Protein AF-A0AAE0AEJ1-F1 (afdb_monomer)

Structure (mmCIF, N/CA/C/O backbone):
data_AF-A0AAE0AEJ1-F1
#
_entry.id   AF-A0AAE0AEJ1-F1
#
loop_
_atom_site.group_PDB
_atom_site.id
_atom_site.type_symbol
_atom_site.label_atom_id
_atom_site.label_alt_id
_atom_site.label_comp_id
_atom_site.label_asym_id
_atom_site.label_entity_id
_atom_site.label_seq_id
_atom_site.pdbx_PDB_ins_code
_atom_site.Cartn_x
_atom_site.Cartn_y
_atom_site.Cartn_z
_atom_site.occupancy
_atom_site.B_iso_or_equiv
_atom_site.auth_seq_id
_atom_site.auth_comp_id
_atom_site.auth_asym_id
_atom_site.auth_atom_id
_atom_site.pdbx_PDB_model_num
ATOM 1 N N . MET A 1 1 ? -12.781 -4.292 13.601 1.00 80.50 1 MET A N 1
ATOM 2 C CA . MET A 1 1 ? -11.912 -5.212 12.835 1.00 80.50 1 MET A CA 1
ATOM 3 C C . MET A 1 1 ? -12.605 -6.554 12.745 1.00 80.50 1 MET A C 1
ATOM 5 O O . MET A 1 1 ? -13.344 -6.842 13.682 1.00 80.50 1 MET A O 1
ATOM 9 N N . PRO A 1 2 ? -12.428 -7.324 11.658 1.00 85.38 2 PRO A N 1
ATOM 10 C CA . PRO A 1 2 ? -12.997 -8.662 11.575 1.00 85.38 2 PRO A CA 1
ATOM 11 C C . PRO A 1 2 ? -12.378 -9.566 12.646 1.00 85.38 2 PRO A C 1
ATOM 13 O O . PRO A 1 2 ? -11.209 -9.423 13.010 1.00 85.38 2 PRO A O 1
ATOM 16 N N . THR A 1 3 ? -13.170 -10.500 13.149 1.00 90.12 3 THR A N 1
ATOM 17 C CA . THR A 1 3 ? -12.678 -11.686 13.845 1.00 90.12 3 THR A CA 1
ATOM 18 C C . THR A 1 3 ? -11.845 -12.537 12.887 1.00 90.12 3 THR A C 1
ATOM 20 O O . THR A 1 3 ? -11.952 -12.414 11.666 1.00 90.12 3 THR A O 1
ATOM 23 N N . ARG A 1 4 ? -11.032 -13.449 13.429 1.00 87.44 4 ARG A N 1
ATOM 24 C CA . ARG A 1 4 ? -10.249 -14.382 12.608 1.00 87.44 4 ARG A CA 1
ATOM 25 C C . ARG A 1 4 ? -11.128 -15.145 11.613 1.00 87.44 4 ARG A C 1
ATOM 27 O O . ARG A 1 4 ? -10.805 -15.185 10.439 1.00 87.44 4 ARG A O 1
ATOM 34 N N . THR A 1 5 ? -12.261 -15.679 12.067 1.00 91.19 5 THR A N 1
ATOM 35 C CA . THR A 1 5 ? -13.184 -16.435 11.210 1.00 91.19 5 THR A CA 1
ATOM 36 C C . THR A 1 5 ? -13.774 -15.577 10.092 1.00 91.19 5 THR A C 1
ATOM 38 O O . THR A 1 5 ? -13.883 -16.037 8.958 1.00 91.19 5 THR A O 1
ATOM 41 N N . GLU A 1 6 ? -14.140 -14.325 10.384 1.00 91.94 6 GLU A N 1
ATOM 42 C CA . GLU A 1 6 ? -14.613 -13.389 9.356 1.00 91.94 6 GLU A CA 1
ATOM 43 C C . GLU A 1 6 ? -13.506 -13.079 8.343 1.00 91.94 6 GLU A C 1
ATOM 45 O O . GLU A 1 6 ? -13.774 -13.036 7.147 1.00 91.94 6 GLU A O 1
ATOM 50 N N . TYR A 1 7 ? -12.260 -12.915 8.796 1.00 88.56 7 TYR A N 1
ATOM 51 C CA . TYR A 1 7 ? -11.130 -12.663 7.905 1.00 88.56 7 TYR A CA 1
ATOM 52 C C . TYR A 1 7 ? -10.793 -13.875 7.027 1.00 88.56 7 TYR A C 1
ATOM 54 O O . TYR A 1 7 ? -10.665 -13.729 5.814 1.00 88.56 7 TYR A O 1
ATOM 62 N N . ASP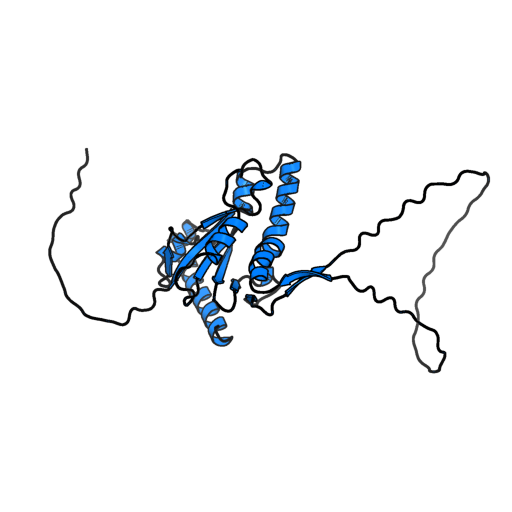 A 1 8 ? -10.762 -15.077 7.604 1.00 88.94 8 ASP A N 1
ATOM 63 C CA . ASP A 1 8 ? -10.568 -16.332 6.868 1.00 88.94 8 ASP A CA 1
ATOM 64 C C . ASP A 1 8 ? -11.671 -16.525 5.808 1.00 88.94 8 ASP A C 1
ATOM 66 O O . ASP A 1 8 ? -11.403 -16.954 4.682 1.00 88.94 8 ASP A O 1
ATOM 70 N N . THR A 1 9 ? -12.911 -16.149 6.139 1.00 91.94 9 THR A N 1
ATOM 71 C CA . THR A 1 9 ? -14.041 -16.170 5.197 1.00 91.94 9 THR A CA 1
ATOM 72 C C . THR A 1 9 ? -13.826 -15.175 4.058 1.00 91.94 9 THR A C 1
ATOM 74 O O . THR A 1 9 ? -13.948 -15.557 2.897 1.00 91.94 9 THR A O 1
ATOM 77 N N . LEU A 1 10 ? -13.437 -13.930 4.362 1.00 90.06 10 LEU A N 1
ATOM 78 C CA . LEU A 1 10 ? -13.154 -12.904 3.350 1.00 90.06 10 LEU A CA 1
ATOM 79 C C . LEU A 1 10 ? -12.041 -13.331 2.385 1.00 90.06 10 LEU A C 1
ATOM 81 O O . LEU A 1 10 ? -12.183 -13.141 1.178 1.00 90.06 10 LEU A O 1
ATOM 85 N N . ILE A 1 11 ? -10.964 -13.934 2.897 1.00 88.31 11 ILE A N 1
ATOM 86 C CA . ILE A 1 11 ? -9.870 -14.460 2.070 1.00 88.31 11 ILE A CA 1
ATOM 87 C C . ILE A 1 11 ? -10.382 -15.592 1.181 1.00 88.31 11 ILE A C 1
ATOM 89 O O . ILE A 1 11 ? -10.145 -15.583 -0.024 1.00 88.31 11 ILE A O 1
ATOM 93 N N . THR A 1 12 ? -11.124 -16.543 1.754 1.00 90.50 12 THR A N 1
ATOM 94 C CA . THR A 1 12 ? -11.652 -17.698 1.015 1.00 90.50 12 THR A CA 1
ATOM 95 C C . THR A 1 12 ? -12.602 -17.267 -0.105 1.00 90.50 12 THR A C 1
ATOM 97 O O . THR A 1 12 ? -12.488 -17.753 -1.233 1.00 90.50 12 THR A O 1
ATOM 100 N N . GLU A 1 13 ? -13.515 -16.334 0.180 1.00 92.50 13 GLU A N 1
ATOM 101 C CA . GLU A 1 13 ? -14.412 -15.738 -0.814 1.00 92.50 13 GLU A CA 1
ATOM 102 C C . GLU A 1 13 ? -13.620 -14.996 -1.895 1.00 92.50 13 GLU A C 1
ATOM 104 O O . GLU A 1 13 ? -13.804 -15.271 -3.079 1.00 92.50 13 GLU A O 1
ATOM 109 N N . GLY A 1 14 ? -12.694 -14.115 -1.503 1.00 90.38 14 GLY A N 1
ATOM 110 C CA . GLY A 1 14 ? -11.863 -13.351 -2.435 1.00 90.38 14 GLY A CA 1
ATOM 111 C C . GLY A 1 14 ? -11.048 -14.249 -3.368 1.00 90.38 14 GLY A C 1
ATOM 112 O O . GLY A 1 14 ? -11.081 -14.072 -4.583 1.00 90.38 14 GLY A O 1
ATOM 113 N N . SER A 1 15 ? -10.397 -15.285 -2.831 1.00 90.00 15 SER A N 1
ATOM 114 C CA . SER A 1 15 ? -9.675 -16.287 -3.628 1.00 90.00 15 SER A CA 1
ATOM 115 C C . SER A 1 15 ? -10.596 -17.105 -4.538 1.00 90.00 15 SER A C 1
ATOM 117 O O . SER A 1 15 ? -10.160 -17.612 -5.572 1.00 90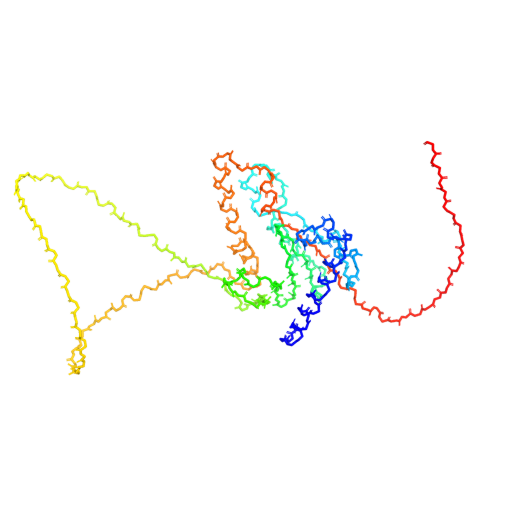.00 15 SER A O 1
ATOM 119 N N . SER A 1 16 ? -11.862 -17.295 -4.160 1.00 93.19 16 SER A N 1
ATOM 120 C CA . SER A 1 16 ? -12.849 -17.952 -5.016 1.00 93.19 16 SER A CA 1
ATOM 121 C C . SER A 1 16 ? -13.249 -17.068 -6.193 1.00 93.19 16 SER A C 1
ATOM 123 O O . SER A 1 16 ? -13.282 -17.557 -7.319 1.00 93.19 16 SER A O 1
ATOM 125 N N . GLU A 1 17 ? -13.521 -15.785 -5.960 1.00 93.12 17 GLU A N 1
ATOM 126 C CA . GLU A 1 17 ? -13.842 -14.848 -7.040 1.00 93.12 17 GLU A CA 1
ATOM 127 C C . GLU A 1 17 ? -12.649 -14.632 -7.980 1.00 93.12 17 GLU A C 1
ATOM 129 O O . GLU A 1 17 ? -12.816 -14.673 -9.196 1.00 93.12 17 GLU A O 1
ATOM 134 N N . TRP A 1 18 ? -11.428 -14.535 -7.443 1.00 91.44 18 TRP A N 1
ATOM 135 C CA . TRP A 1 18 ? -10.207 -14.443 -8.249 1.00 91.44 18 TRP A CA 1
ATOM 136 C C . TRP A 1 18 ? -10.040 -15.624 -9.211 1.00 91.44 18 TRP A C 1
ATOM 138 O O . TRP A 1 18 ? -9.733 -15.441 -10.388 1.00 91.44 18 TRP A O 1
ATOM 148 N N . ARG A 1 19 ? -10.296 -16.853 -8.739 1.00 93.88 19 ARG A N 1
ATOM 149 C CA . ARG A 1 19 ? -10.255 -18.047 -9.597 1.00 93.88 19 ARG A CA 1
ATOM 150 C C . ARG A 1 19 ? -11.284 -17.981 -10.721 1.00 93.88 19 ARG A C 1
ATOM 152 O O . ARG A 1 19 ? -10.939 -18.305 -11.846 1.00 93.88 19 ARG A O 1
ATOM 159 N N . LYS A 1 20 ? -12.499 -17.489 -10.456 1.00 93.62 20 LYS A N 1
ATOM 160 C CA . LYS A 1 20 ? -13.507 -17.304 -11.514 1.00 93.62 20 LYS A CA 1
ATOM 161 C C . LYS A 1 20 ? -13.046 -16.309 -12.580 1.00 93.62 20 LYS A C 1
ATOM 163 O O . LYS A 1 20 ? -13.297 -16.544 -13.757 1.00 93.62 20 LYS A O 1
ATOM 168 N N . LEU A 1 21 ? -12.366 -15.227 -12.188 1.00 92.31 21 LEU A N 1
ATOM 169 C CA . LEU A 1 21 ? -11.763 -14.289 -13.144 1.00 92.31 21 LEU A CA 1
ATOM 170 C C . LEU A 1 21 ? -10.669 -14.971 -13.974 1.00 92.31 21 LEU A C 1
ATOM 172 O O . LEU A 1 21 ? -10.626 -14.799 -15.188 1.00 92.31 21 LEU A O 1
ATOM 176 N N . CYS A 1 22 ? -9.843 -15.805 -13.340 1.00 93.06 22 CYS A N 1
ATOM 177 C CA . CYS A 1 22 ? -8.807 -16.593 -14.012 1.00 93.06 22 CYS A CA 1
ATOM 178 C C . CYS A 1 22 ? -9.351 -17.682 -14.947 1.00 93.06 22 CYS A C 1
ATOM 180 O O . CYS A 1 22 ? -8.614 -18.132 -15.818 1.00 93.06 22 CYS A O 1
ATOM 182 N N . ASP A 1 23 ? -10.586 -18.141 -14.752 1.00 93.25 23 ASP A N 1
ATOM 183 C CA . ASP A 1 23 ? -11.232 -19.144 -15.607 1.00 93.25 23 ASP A CA 1
ATOM 184 C C . ASP A 1 23 ? -11.942 -18.500 -16.817 1.00 93.25 23 ASP A C 1
ATOM 186 O O . ASP A 1 23 ? -12.424 -19.199 -17.709 1.00 93.25 23 ASP A O 1
ATOM 190 N N . ASN A 1 24 ? -12.016 -17.166 -16.869 1.00 92.75 24 ASN A N 1
ATOM 191 C CA . ASN A 1 24 ? -12.584 -16.436 -17.994 1.00 92.75 24 ASN A CA 1
ATOM 192 C C . ASN A 1 24 ? -11.542 -16.278 -19.112 1.00 92.75 24 ASN A C 1
ATOM 194 O O . ASN A 1 24 ? -10.585 -15.514 -18.978 1.00 92.75 24 ASN A O 1
ATOM 198 N N . GLU A 1 25 ? -11.781 -16.944 -20.246 1.00 92.69 25 GLU A N 1
ATOM 199 C CA . GLU A 1 25 ? -10.878 -16.926 -21.403 1.00 92.69 25 GLU A CA 1
ATOM 200 C C . GLU A 1 25 ? -10.556 -15.511 -21.901 1.00 92.69 25 GLU A C 1
ATOM 202 O O . GLU A 1 25 ? -9.416 -15.239 -22.280 1.00 92.69 25 GLU A O 1
ATOM 207 N N . ALA A 1 26 ? -11.533 -14.594 -21.874 1.00 91.00 26 ALA A N 1
ATOM 208 C CA . ALA A 1 26 ? -11.312 -13.217 -22.299 1.00 91.00 26 ALA A CA 1
ATOM 209 C C . ALA A 1 26 ? -10.255 -12.548 -21.415 1.00 91.00 26 ALA A C 1
ATOM 211 O O . ALA A 1 26 ? -9.286 -12.009 -21.942 1.00 91.00 26 ALA A O 1
ATOM 212 N N . TYR A 1 27 ? -10.381 -12.661 -20.089 1.00 91.06 27 TYR A N 1
ATOM 213 C CA . TYR A 1 27 ? -9.407 -12.086 -19.163 1.00 91.06 27 TYR A CA 1
ATOM 214 C C . TYR A 1 27 ? -8.047 -12.769 -19.257 1.00 91.06 27 TYR A C 1
ATOM 216 O O . TYR A 1 27 ? -7.042 -12.073 -19.289 1.00 91.06 27 TYR A O 1
ATOM 224 N N . THR A 1 28 ? -7.977 -14.094 -19.394 1.00 88.44 28 THR A N 1
ATOM 225 C CA . THR A 1 28 ? -6.680 -14.782 -19.537 1.00 88.44 28 THR A CA 1
ATOM 226 C C . THR A 1 28 ? -5.956 -14.478 -20.846 1.00 88.44 28 THR A C 1
ATOM 228 O O . THR A 1 28 ? -4.736 -14.594 -20.903 1.00 88.44 28 THR A O 1
ATOM 231 N N . ASN A 1 29 ? -6.678 -14.077 -21.897 1.00 91.75 29 ASN A N 1
ATOM 232 C CA . ASN A 1 29 ? -6.051 -13.615 -23.136 1.00 91.75 29 ASN A CA 1
ATOM 233 C C . ASN A 1 29 ? -5.382 -12.243 -22.956 1.00 91.75 29 ASN A C 1
ATOM 235 O O . ASN A 1 29 ? -4.353 -11.992 -23.580 1.00 91.75 29 ASN A O 1
ATOM 239 N N . PHE A 1 30 ? -5.948 -11.374 -22.111 1.00 91.25 30 PHE A N 1
ATOM 240 C CA . PHE A 1 30 ? -5.365 -10.069 -21.776 1.00 91.25 30 PHE A CA 1
ATOM 241 C C . PHE A 1 30 ? -4.314 -10.153 -20.658 1.00 91.25 30 PHE A C 1
ATOM 243 O O . PHE A 1 30 ? -3.312 -9.448 -20.725 1.00 91.25 30 PHE A O 1
ATOM 250 N N . PHE A 1 31 ? -4.493 -11.063 -19.695 1.00 91.25 31 PHE A N 1
ATOM 251 C CA . PHE A 1 31 ? -3.621 -11.283 -18.537 1.00 91.25 31 PHE A CA 1
ATOM 252 C C . PHE A 1 31 ? -3.189 -12.760 -18.444 1.00 91.25 31 PHE A C 1
ATOM 254 O O . PHE A 1 31 ? -3.727 -13.520 -17.630 1.00 91.25 31 PHE A O 1
ATOM 261 N N . PRO A 1 32 ? -2.233 -13.215 -19.279 1.00 90.25 32 PRO A N 1
ATOM 262 C CA . PRO A 1 32 ? -1.810 -14.619 -19.309 1.00 90.25 32 PRO A CA 1
ATOM 263 C C . PRO A 1 32 ? -1.157 -15.105 -18.008 1.00 90.25 32 PRO A C 1
ATOM 265 O O . PRO A 1 32 ? -1.237 -16.288 -17.674 1.00 90.25 32 PRO A O 1
ATOM 268 N N . ASP A 1 33 ? -0.516 -14.197 -17.272 1.00 90.69 33 ASP A N 1
ATOM 269 C CA . ASP A 1 33 ? 0.066 -14.431 -15.945 1.00 90.69 33 ASP A CA 1
ATOM 270 C C . ASP A 1 33 ? -0.971 -14.370 -14.812 1.00 90.69 33 ASP A C 1
ATOM 272 O O . ASP A 1 33 ? -0.663 -14.731 -13.677 1.00 90.69 33 ASP A O 1
ATOM 276 N N . LYS A 1 34 ? -2.214 -13.989 -15.139 1.00 90.19 34 LYS A N 1
ATOM 277 C CA . LYS A 1 34 ? -3.342 -13.815 -14.221 1.00 90.19 34 LYS A CA 1
ATOM 278 C C . LYS A 1 34 ? -3.144 -12.679 -13.219 1.00 90.19 34 LYS A C 1
ATOM 280 O O . LYS A 1 34 ? -3.786 -12.698 -12.176 1.00 90.19 34 LYS A O 1
ATOM 285 N N . HIS A 1 35 ? -2.287 -11.702 -13.510 1.00 89.00 35 HIS A N 1
ATOM 286 C CA . HIS A 1 35 ? -2.143 -10.492 -12.702 1.00 89.00 35 HIS A CA 1
ATOM 287 C C . HIS A 1 35 ? -3.086 -9.407 -13.235 1.00 89.00 35 HIS A C 1
ATOM 289 O O . HIS A 1 35 ? -2.725 -8.648 -14.126 1.00 89.00 35 HIS A O 1
ATOM 295 N N . PHE A 1 36 ? -4.317 -9.356 -12.719 1.00 89.75 36 PHE A N 1
ATOM 296 C CA . PHE A 1 36 ? -5.310 -8.364 -13.147 1.00 89.75 36 PHE A CA 1
ATOM 297 C C . PHE A 1 36 ? -5.001 -6.968 -12.594 1.00 89.75 36 PHE A C 1
ATOM 299 O O . PHE A 1 36 ? -4.670 -6.829 -11.414 1.00 89.75 36 PHE A O 1
ATOM 306 N N . ASP A 1 37 ? -5.166 -5.942 -13.430 1.00 89.56 37 ASP A N 1
ATOM 307 C CA . ASP A 1 37 ? -5.172 -4.550 -12.980 1.00 89.56 37 ASP A CA 1
ATOM 308 C C . ASP A 1 37 ? -6.460 -4.203 -12.207 1.00 89.56 37 ASP A C 1
ATOM 310 O O . ASP A 1 37 ? -7.442 -4.959 -12.182 1.00 89.56 37 ASP A O 1
ATOM 314 N N . LEU A 1 38 ? -6.441 -3.061 -11.515 1.00 89.38 38 LEU A N 1
ATOM 315 C CA . LEU A 1 38 ? -7.555 -2.641 -10.671 1.00 89.38 38 LEU A CA 1
ATOM 316 C C . LEU A 1 38 ? -8.807 -2.354 -11.508 1.00 89.38 38 LEU A C 1
ATOM 318 O O . LEU A 1 38 ? -9.909 -2.731 -11.107 1.00 89.38 38 LEU A O 1
ATOM 322 N N . GLU A 1 39 ? -8.647 -1.727 -12.671 1.00 89.94 39 GLU A N 1
ATOM 323 C CA . GLU A 1 39 ? -9.725 -1.402 -13.603 1.00 89.94 39 GLU A CA 1
ATOM 324 C C . GLU A 1 39 ? -10.491 -2.658 -14.030 1.00 89.94 39 GLU A C 1
ATOM 326 O O . GLU A 1 39 ? -11.716 -2.698 -13.902 1.00 89.94 39 GLU A O 1
ATOM 331 N N . THR A 1 40 ? -9.789 -3.722 -14.425 1.00 90.19 40 THR A N 1
ATOM 332 C CA . THR A 1 40 ? -10.394 -5.006 -14.804 1.00 90.19 40 THR A CA 1
ATOM 333 C C . THR A 1 40 ? -11.205 -5.598 -13.654 1.00 90.19 40 THR A C 1
ATOM 335 O O . THR A 1 40 ? -12.317 -6.096 -13.858 1.00 90.19 40 THR A O 1
ATOM 338 N N . VAL A 1 41 ? -10.685 -5.533 -12.422 1.00 89.06 41 VAL A N 1
ATOM 339 C CA . VAL A 1 41 ? -11.386 -6.047 -11.233 1.00 89.06 41 VAL A CA 1
ATOM 340 C C . VAL A 1 41 ? -12.644 -5.227 -10.924 1.00 89.06 41 VAL A C 1
ATOM 342 O O . VAL A 1 41 ? -13.673 -5.802 -10.554 1.00 89.06 41 VAL A O 1
ATOM 345 N N . LEU A 1 42 ? -12.591 -3.902 -11.089 1.00 89.94 42 LEU A N 1
ATOM 346 C CA . LEU A 1 42 ? -13.744 -3.015 -10.904 1.00 89.94 42 LEU A CA 1
ATOM 347 C C . LEU A 1 42 ? -14.817 -3.258 -11.976 1.00 89.94 42 LEU A C 1
ATOM 349 O O . LEU A 1 42 ? -15.996 -3.387 -11.642 1.00 89.94 42 LEU A O 1
ATOM 353 N N . GLU A 1 43 ? -14.419 -3.379 -13.244 1.00 90.25 43 GLU A N 1
ATOM 354 C CA . GLU A 1 43 ? -15.316 -3.649 -14.374 1.00 90.25 43 GLU A CA 1
ATOM 355 C C . GLU A 1 43 ? -15.994 -5.017 -14.278 1.00 90.25 43 GLU A C 1
ATOM 357 O O . GLU A 1 43 ? -17.166 -5.157 -14.635 1.00 90.25 43 GLU A O 1
ATOM 362 N N . ALA A 1 44 ? -15.295 -6.021 -13.740 1.00 90.12 44 ALA A N 1
ATOM 363 C CA . ALA A 1 44 ? -15.864 -7.344 -13.505 1.00 90.12 44 ALA A CA 1
ATOM 364 C C . ALA A 1 44 ? -17.031 -7.331 -12.498 1.00 90.12 44 ALA A C 1
ATOM 366 O O . ALA A 1 44 ? -17.796 -8.295 -12.431 1.00 90.12 44 ALA A O 1
ATOM 367 N N . GLY A 1 45 ? -17.184 -6.261 -11.706 1.00 86.25 45 GLY A N 1
ATOM 368 C CA . GLY A 1 45 ? -18.343 -6.062 -10.836 1.00 86.25 45 GLY A CA 1
ATOM 369 C C . GLY A 1 45 ? -18.485 -7.112 -9.731 1.00 86.25 45 GLY A C 1
ATOM 370 O O . GLY A 1 45 ? -19.595 -7.358 -9.259 1.00 86.25 45 GLY A O 1
ATOM 371 N N . VAL A 1 46 ? -17.376 -7.740 -9.316 1.00 86.19 46 VAL A N 1
ATOM 372 C CA . VAL A 1 46 ? -17.356 -8.837 -8.329 1.00 86.19 46 VAL A CA 1
ATOM 373 C C . VAL A 1 46 ? -17.965 -8.407 -6.989 1.00 86.19 46 VAL A C 1
ATOM 375 O O . VAL A 1 46 ? -18.746 -9.142 -6.382 1.00 86.19 46 VAL A O 1
ATOM 378 N N . LYS A 1 47 ? -17.623 -7.201 -6.520 1.00 82.44 47 LYS A N 1
ATOM 379 C CA . LYS A 1 47 ? -18.252 -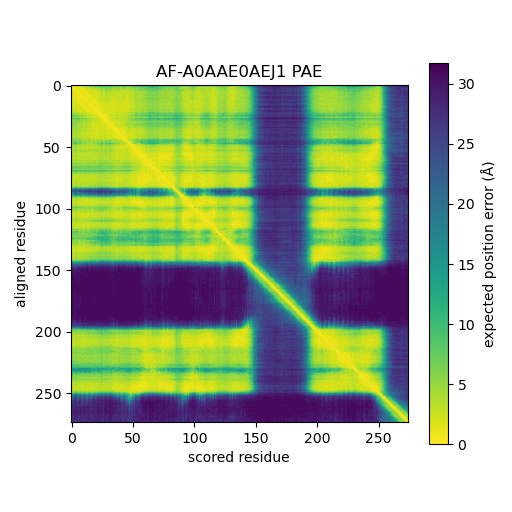6.529 -5.375 1.00 82.44 47 LYS A CA 1
ATOM 380 C C . LYS A 1 47 ? -18.375 -5.030 -5.661 1.00 82.44 47 LYS A C 1
ATOM 382 O O . LYS A 1 47 ? -17.542 -4.485 -6.382 1.00 82.44 47 LYS A O 1
ATOM 387 N N . PRO A 1 48 ? -19.387 -4.348 -5.095 1.00 83.81 48 PRO A N 1
ATOM 388 C CA . PRO A 1 48 ? -19.620 -2.940 -5.376 1.00 83.81 48 PRO A CA 1
ATOM 389 C C . PRO A 1 48 ? -18.601 -2.065 -4.630 1.00 83.81 48 PRO A C 1
ATOM 391 O O . PRO A 1 48 ? -18.780 -1.715 -3.461 1.00 83.81 48 PRO A O 1
ATOM 394 N N . ILE A 1 49 ? -17.519 -1.733 -5.328 1.00 89.69 49 ILE A N 1
ATOM 395 C CA . ILE A 1 49 ? -16.474 -0.804 -4.900 1.00 89.69 49 ILE A CA 1
ATOM 396 C C . ILE A 1 49 ? -16.431 0.332 -5.919 1.00 89.69 49 ILE A C 1
ATOM 398 O O . ILE A 1 49 ? -16.546 0.103 -7.121 1.00 89.69 49 ILE A O 1
ATOM 402 N N . THR A 1 50 ? -16.289 1.566 -5.446 1.00 91.62 50 THR A N 1
ATOM 403 C CA . THR A 1 50 ? -16.147 2.742 -6.310 1.00 91.62 50 THR A CA 1
ATOM 404 C C . THR A 1 50 ? -14.865 3.472 -5.962 1.00 91.62 50 THR A C 1
ATOM 406 O O . THR A 1 50 ? -14.676 3.850 -4.808 1.00 91.62 50 THR A O 1
ATOM 409 N N . VAL A 1 51 ? -14.003 3.688 -6.955 1.00 93.94 51 VAL A N 1
ATOM 410 C CA . VAL A 1 51 ? -12.809 4.528 -6.816 1.00 93.94 51 VAL A CA 1
ATOM 411 C C . VAL A 1 51 ? -13.168 5.966 -7.185 1.00 93.94 51 VAL A C 1
ATOM 413 O O . VAL A 1 51 ? -13.810 6.187 -8.210 1.00 93.94 51 VAL A O 1
ATOM 416 N N . LEU A 1 52 ? -12.782 6.936 -6.350 1.00 94.00 52 LEU A N 1
ATOM 417 C CA . LEU A 1 52 ? -12.948 8.366 -6.639 1.00 94.00 52 LEU A CA 1
ATOM 418 C C . LEU A 1 52 ? -11.619 8.972 -7.107 1.00 94.00 52 LEU A C 1
ATOM 420 O O . LEU A 1 52 ? -10.712 9.135 -6.280 1.00 94.00 52 LEU A O 1
ATOM 424 N N . PRO A 1 53 ? -11.486 9.339 -8.394 1.00 94.06 53 PRO A N 1
ATOM 425 C CA . PRO A 1 53 ? -10.254 9.913 -8.924 1.00 94.06 53 PRO A CA 1
ATOM 426 C C . PRO A 1 53 ? -9.829 11.203 -8.215 1.00 94.06 53 PRO A C 1
ATOM 428 O O . PRO A 1 53 ? -8.645 11.411 -7.992 1.00 94.06 53 PRO A O 1
ATOM 431 N N . GLU A 1 54 ? -10.775 12.040 -7.780 1.00 93.25 54 GLU A N 1
ATOM 432 C CA . GLU A 1 54 ? -10.495 13.352 -7.171 1.00 93.25 54 GLU A CA 1
ATOM 433 C C . GLU A 1 54 ? -9.854 13.258 -5.781 1.00 93.25 54 GLU A C 1
ATOM 435 O O . GLU A 1 54 ? -9.333 14.244 -5.264 1.00 93.25 54 GLU A O 1
ATOM 440 N N . LYS A 1 55 ? -9.932 12.079 -5.157 1.00 93.44 55 LYS A N 1
ATOM 441 C CA . LYS A 1 55 ? -9.321 11.771 -3.858 1.00 93.44 55 LYS A CA 1
ATOM 442 C C . LYS A 1 55 ? -8.228 10.711 -3.978 1.00 93.44 55 LYS A C 1
ATOM 444 O O . LYS A 1 55 ? -7.751 10.224 -2.957 1.00 93.44 55 LYS A O 1
ATOM 449 N N . SER A 1 56 ? -7.880 10.326 -5.203 1.00 96.56 56 SER A N 1
ATOM 450 C CA . SER A 1 56 ? -6.830 9.358 -5.492 1.00 96.56 56 SER A CA 1
ATOM 451 C C . SER A 1 56 ? -5.547 10.079 -5.888 1.00 96.56 56 SER A C 1
ATOM 453 O O . SER A 1 56 ? -5.589 11.194 -6.406 1.00 96.56 56 SER A O 1
ATOM 455 N N . PHE A 1 57 ? -4.405 9.450 -5.630 1.00 97.62 57 PHE A N 1
ATOM 456 C CA . PHE A 1 57 ? -3.098 10.073 -5.820 1.00 97.62 57 PHE A CA 1
ATOM 457 C C . PHE A 1 57 ? -2.126 9.113 -6.493 1.00 97.62 57 PHE A C 1
ATOM 459 O O . PHE A 1 57 ? -2.124 7.927 -6.182 1.00 97.62 57 PHE A O 1
ATOM 466 N N . THR A 1 58 ? -1.265 9.655 -7.346 1.00 97.50 58 THR A N 1
ATOM 467 C CA . THR A 1 58 ? -0.111 8.962 -7.925 1.00 97.50 58 THR A CA 1
ATOM 468 C C . THR A 1 58 ? 1.133 9.728 -7.523 1.00 97.50 58 THR A C 1
ATOM 470 O O . THR A 1 58 ? 1.195 10.947 -7.688 1.00 97.50 58 THR A O 1
ATOM 473 N N . GLY A 1 59 ? 2.129 9.023 -7.006 1.00 97.12 59 GLY A N 1
ATOM 474 C CA . GLY A 1 59 ? 3.385 9.634 -6.599 1.00 97.12 59 GLY A CA 1
ATOM 475 C C . GLY A 1 59 ? 4.513 8.627 -6.557 1.00 97.12 59 GLY A C 1
ATOM 476 O O . GLY A 1 5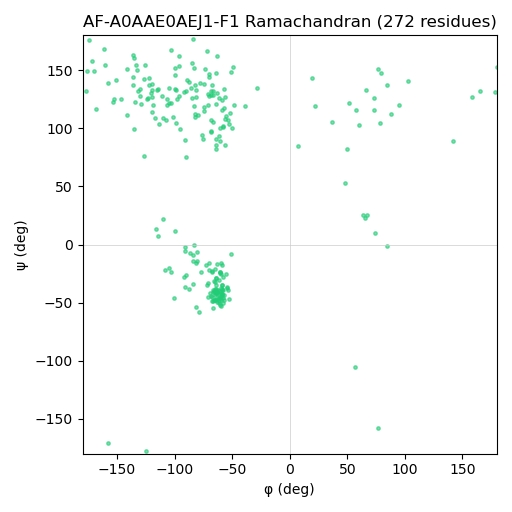9 ? 4.372 7.503 -7.025 1.00 97.12 59 GLY A O 1
ATOM 477 N N . PHE A 1 60 ? 5.651 9.043 -6.017 1.00 97.25 60 PHE A N 1
ATOM 478 C CA . PHE A 1 60 ? 6.884 8.267 -6.055 1.00 97.25 60 PHE A CA 1
ATOM 479 C C . PHE A 1 60 ? 7.553 8.215 -4.686 1.00 97.25 60 PHE A C 1
ATOM 481 O O . PHE A 1 60 ? 7.478 9.155 -3.892 1.00 97.25 60 PHE A O 1
ATOM 488 N N . PHE A 1 61 ? 8.275 7.134 -4.410 1.00 96.75 61 PHE A N 1
ATOM 489 C CA . PHE A 1 61 ? 9.187 7.091 -3.272 1.00 96.75 61 PHE A CA 1
ATOM 490 C C . PHE A 1 61 ? 10.454 7.901 -3.557 1.00 96.75 61 PHE A C 1
ATOM 492 O O . PHE A 1 61 ? 11.223 7.560 -4.451 1.00 96.75 61 PHE A O 1
ATOM 499 N N . SER A 1 62 ? 10.689 8.944 -2.757 1.00 94.69 62 SER A N 1
ATOM 500 C CA . SER A 1 62 ? 11.873 9.812 -2.835 1.00 94.69 62 SER A CA 1
ATOM 501 C C . SER A 1 62 ? 12.226 10.319 -4.253 1.00 94.69 62 SER A C 1
ATOM 503 O O . SER A 1 62 ? 13.371 10.153 -4.693 1.00 94.69 62 SER A O 1
ATOM 505 N N . PRO A 1 63 ? 11.277 10.933 -4.995 1.00 95.31 63 PRO A N 1
ATOM 506 C CA . PRO A 1 63 ? 11.530 11.437 -6.348 1.00 95.31 63 PRO A CA 1
ATOM 507 C C . PRO A 1 63 ? 12.665 12.467 -6.398 1.00 95.31 63 PRO A C 1
ATOM 509 O O . PRO A 1 63 ? 13.378 12.548 -7.390 1.00 95.31 63 PRO A O 1
ATOM 512 N N . GLU A 1 64 ? 12.899 13.207 -5.312 1.00 93.81 64 GLU A N 1
ATOM 513 C CA . GLU A 1 64 ? 13.961 14.207 -5.182 1.00 93.81 64 GLU A CA 1
ATOM 514 C C . GLU A 1 64 ? 15.380 13.654 -5.378 1.00 93.81 64 GLU A C 1
ATOM 516 O O . GLU A 1 64 ? 16.316 14.421 -5.603 1.00 93.81 64 GLU A O 1
ATOM 521 N N . LYS A 1 65 ? 15.554 12.331 -5.286 1.00 92.12 65 LYS A N 1
A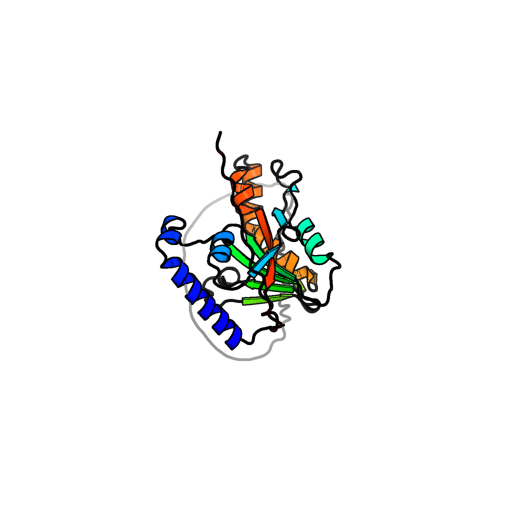TOM 522 C CA . LYS A 1 65 ? 16.842 11.658 -5.491 1.00 92.12 65 LYS A CA 1
ATOM 523 C C . LYS A 1 65 ? 17.155 11.375 -6.960 1.00 92.12 65 LYS A C 1
ATOM 525 O O . LYS A 1 65 ? 18.276 10.964 -7.253 1.00 92.12 65 LYS A O 1
ATOM 530 N N . PHE A 1 66 ? 16.196 11.587 -7.861 1.00 93.12 66 PHE A N 1
ATOM 531 C CA . PHE A 1 66 ? 16.300 11.233 -9.273 1.00 93.12 66 PHE A CA 1
ATOM 532 C C . PHE A 1 66 ? 15.937 12.436 -10.145 1.00 93.12 66 PHE A C 1
ATOM 534 O O . PHE A 1 66 ? 14.818 12.942 -10.087 1.00 93.12 66 PHE A O 1
ATOM 541 N N . GLU A 1 67 ? 16.860 12.882 -11.003 1.00 91.00 67 GLU A N 1
ATOM 542 C CA . GLU A 1 67 ? 16.651 14.080 -11.836 1.00 91.00 67 GLU A CA 1
ATOM 543 C C . GLU A 1 67 ? 15.415 13.957 -12.743 1.00 91.00 67 GLU A C 1
ATOM 545 O O . GLU A 1 67 ? 14.690 14.926 -12.954 1.00 91.00 67 GLU A O 1
ATOM 550 N N . THR A 1 68 ? 15.130 12.750 -13.242 1.00 92.19 68 THR A N 1
ATOM 551 C CA . THR A 1 68 ? 13.989 12.499 -14.141 1.00 92.19 68 THR A CA 1
ATOM 552 C C . THR A 1 68 ? 12.626 12.538 -13.449 1.00 92.19 68 THR A C 1
ATOM 554 O O . THR A 1 68 ? 11.617 12.696 -14.132 1.00 92.19 68 THR A O 1
ATOM 557 N N . LEU A 1 69 ? 12.587 12.434 -12.117 1.00 93.81 69 LEU A N 1
ATOM 558 C CA . LEU A 1 69 ? 11.365 12.525 -11.313 1.00 93.81 69 LEU A CA 1
ATOM 559 C C . LEU A 1 69 ? 11.185 13.914 -10.683 1.00 93.81 69 LEU A C 1
ATOM 561 O O . LEU A 1 69 ? 10.330 14.105 -9.818 1.00 93.81 69 LEU A O 1
ATOM 565 N N . GLN A 1 70 ? 11.976 14.907 -11.099 1.00 90.44 70 GLN A N 1
ATOM 566 C CA . GLN A 1 70 ? 11.885 16.250 -10.545 1.00 90.44 70 GLN A CA 1
ATOM 567 C C . GLN A 1 70 ? 10.481 16.846 -10.746 1.00 90.44 70 GLN A C 1
ATOM 569 O O . GLN A 1 70 ? 9.980 16.955 -11.863 1.00 90.44 70 GLN A O 1
ATOM 574 N N . GLY A 1 71 ? 9.860 17.270 -9.642 1.00 93.25 71 GLY A N 1
ATOM 575 C CA . GLY A 1 71 ? 8.508 17.835 -9.631 1.00 93.25 71 GLY A CA 1
ATOM 576 C C . GLY A 1 71 ? 7.384 16.797 -9.571 1.00 93.25 71 GLY A C 1
ATOM 577 O O . GLY A 1 71 ? 6.220 17.190 -9.518 1.00 93.25 71 GLY A O 1
ATOM 578 N N . ALA A 1 72 ? 7.705 15.500 -9.558 1.00 96.31 72 ALA A N 1
ATOM 579 C CA . ALA A 1 72 ? 6.725 14.464 -9.270 1.00 96.31 72 ALA A CA 1
ATOM 580 C C . ALA A 1 72 ? 6.309 14.509 -7.792 1.00 96.31 72 ALA A C 1
ATOM 582 O O . ALA A 1 72 ? 7.135 14.769 -6.917 1.00 96.31 72 ALA A O 1
ATOM 583 N N . MET A 1 73 ? 5.034 14.218 -7.526 1.00 97.75 73 MET A N 1
ATOM 584 C CA . MET A 1 73 ? 4.511 14.121 -6.165 1.00 97.75 73 MET A CA 1
ATOM 585 C C . MET A 1 73 ? 5.211 12.980 -5.422 1.00 97.75 73 MET A C 1
ATOM 587 O O . MET A 1 73 ? 5.320 11.860 -5.923 1.00 97.75 73 MET A O 1
ATOM 591 N N . SER A 1 74 ? 5.695 13.258 -4.223 1.00 97.94 74 SER A N 1
ATOM 592 C CA . SER A 1 74 ? 6.332 12.284 -3.349 1.00 97.94 74 SER A CA 1
ATOM 593 C C . SER A 1 74 ? 5.304 11.510 -2.525 1.00 97.94 74 SER A C 1
ATOM 595 O O . SER A 1 74 ? 4.207 11.984 -2.229 1.00 97.94 74 SER A O 1
ATOM 597 N N . PHE A 1 75 ? 5.688 10.316 -2.080 1.00 97.75 75 PHE A N 1
ATOM 598 C CA . PHE A 1 75 ? 4.926 9.548 -1.098 1.00 97.75 75 PHE A CA 1
ATOM 599 C C . PHE A 1 75 ? 4.643 10.359 0.178 1.00 97.75 75 PHE A C 1
ATOM 601 O O . PHE A 1 75 ? 3.576 10.220 0.768 1.00 97.75 75 PHE A O 1
ATOM 608 N N . ASP A 1 76 ? 5.587 11.202 0.608 1.00 97.19 76 ASP A N 1
ATOM 609 C CA . ASP A 1 76 ? 5.404 12.053 1.783 1.00 97.19 76 ASP A CA 1
ATOM 610 C C . ASP A 1 76 ? 4.297 13.089 1.563 1.00 97.19 76 ASP A C 1
ATOM 612 O O . ASP A 1 76 ? 3.441 13.237 2.431 1.00 97.19 76 ASP A O 1
ATOM 616 N N . GLU A 1 77 ? 4.254 13.726 0.391 1.00 97.56 77 GLU A N 1
ATOM 617 C CA . GLU A 1 77 ? 3.173 14.650 0.022 1.00 97.56 77 GLU A CA 1
ATOM 618 C C . GLU A 1 77 ? 1.820 13.932 -0.059 1.00 97.56 77 GLU A C 1
ATOM 620 O O . GLU A 1 77 ? 0.827 14.449 0.448 1.00 97.56 77 GLU A O 1
ATOM 625 N N . ILE A 1 78 ? 1.764 12.715 -0.619 1.00 97.56 78 ILE A N 1
ATOM 626 C CA . ILE A 1 78 ? 0.529 11.907 -0.611 1.00 97.56 78 ILE A CA 1
ATOM 627 C C . ILE A 1 78 ? 0.089 11.632 0.823 1.00 97.56 78 ILE A C 1
ATOM 629 O O . ILE A 1 78 ? -1.089 11.770 1.154 1.00 97.56 78 ILE A O 1
ATOM 633 N N . TRP A 1 79 ? 1.028 11.236 1.683 1.00 97.00 79 TRP A N 1
ATOM 634 C CA . TRP A 1 79 ? 0.733 10.940 3.077 1.00 97.00 79 TRP A CA 1
ATOM 635 C C . TRP A 1 79 ? 0.144 12.152 3.802 1.00 97.00 79 TRP A C 1
ATOM 637 O O . TRP A 1 79 ? -0.845 12.026 4.533 1.00 97.00 79 TRP A O 1
ATOM 647 N N . ASP A 1 80 ? 0.719 13.329 3.573 1.00 95.62 80 ASP A N 1
ATOM 648 C CA . ASP A 1 80 ? 0.238 14.579 4.146 1.00 95.62 80 ASP A CA 1
ATOM 649 C C . ASP A 1 80 ? -1.179 14.898 3.641 1.00 95.62 80 ASP A C 1
ATOM 651 O O . ASP A 1 80 ? -2.048 15.227 4.448 1.00 95.62 80 ASP A O 1
ATOM 655 N N . GLU A 1 81 ? -1.474 14.707 2.352 1.00 94.88 81 GLU A N 1
ATOM 656 C CA . GLU A 1 81 ? -2.826 14.882 1.802 1.00 94.88 81 GLU A CA 1
ATOM 657 C C . GLU A 1 81 ? -3.851 13.944 2.465 1.00 94.88 81 GLU A C 1
ATOM 659 O O . GLU A 1 81 ? -4.871 14.387 3.003 1.00 94.88 81 GLU A O 1
ATOM 664 N N . ILE A 1 82 ? -3.586 12.635 2.511 1.00 93.38 82 ILE A N 1
ATOM 665 C CA . ILE A 1 82 ? -4.565 11.655 3.020 1.00 93.38 82 ILE A CA 1
ATOM 666 C C . ILE A 1 82 ? -4.782 11.744 4.541 1.00 93.38 82 ILE A C 1
ATOM 668 O O . ILE A 1 82 ? -5.814 11.287 5.061 1.00 93.38 82 ILE A O 1
ATOM 672 N N . THR A 1 83 ? -3.821 12.308 5.278 1.00 90.94 83 THR A N 1
ATOM 673 C CA . THR A 1 83 ? -3.909 12.495 6.733 1.00 90.94 83 THR A CA 1
ATOM 674 C C . THR A 1 83 ? -4.508 13.847 7.113 1.00 90.94 83 THR A C 1
ATOM 676 O O . THR A 1 83 ? -5.319 13.884 8.045 1.00 90.94 83 THR A O 1
ATOM 679 N N . ASN A 1 84 ? -4.208 14.916 6.367 1.00 85.31 84 ASN A N 1
ATOM 680 C CA . ASN A 1 84 ? -4.704 16.270 6.632 1.00 85.31 84 ASN A CA 1
ATOM 681 C C . ASN A 1 84 ? -6.130 16.525 6.133 1.00 85.31 84 ASN A C 1
ATOM 683 O O . ASN A 1 84 ? -6.748 17.500 6.562 1.00 85.31 84 ASN A O 1
ATOM 687 N N . GLN A 1 85 ? -6.684 15.661 5.276 1.00 70.12 85 GLN A N 1
ATOM 688 C CA . GLN A 1 85 ? -8.081 15.755 4.844 1.00 70.12 85 GLN A CA 1
ATOM 689 C C . GLN A 1 85 ? -9.042 15.860 6.044 1.00 70.12 85 GLN A C 1
ATOM 691 O O . GLN A 1 85 ? -9.212 14.923 6.833 1.00 70.12 85 GLN A O 1
ATOM 696 N N . THR A 1 86 ? -9.674 17.033 6.156 1.00 59.56 86 THR A N 1
ATOM 697 C CA . THR A 1 86 ? -10.557 17.462 7.254 1.00 59.56 86 THR A CA 1
ATOM 698 C C . THR A 1 86 ? -11.999 16.974 7.109 1.00 59.56 86 THR A C 1
ATOM 700 O O . THR A 1 86 ? -12.835 17.264 7.969 1.00 59.56 86 THR A O 1
ATOM 703 N N . GLU A 1 87 ? -12.317 16.236 6.040 1.00 60.31 87 GLU A N 1
ATOM 704 C CA . GLU A 1 87 ? -13.654 15.678 5.862 1.00 60.31 87 GLU A CA 1
ATOM 705 C C . GLU A 1 87 ? -13.938 14.585 6.895 1.00 60.31 87 GLU A C 1
ATOM 707 O O . GLU A 1 87 ? -13.112 13.706 7.141 1.00 60.31 87 GLU A O 1
ATOM 712 N N . ASP A 1 88 ? -15.121 14.716 7.505 1.00 60.69 88 ASP A N 1
ATOM 713 C CA . ASP A 1 88 ? -15.731 13.897 8.553 1.00 60.69 88 ASP A CA 1
ATOM 714 C C . ASP A 1 88 ? -14.813 12.814 9.148 1.00 60.69 88 ASP A C 1
ATOM 716 O O . ASP A 1 88 ? -14.873 11.642 8.771 1.00 60.69 88 ASP A O 1
ATOM 720 N N . TYR A 1 89 ? -14.001 13.200 10.145 1.00 60.41 89 TYR A N 1
ATOM 721 C CA . TYR A 1 89 ? -13.133 12.309 10.938 1.00 60.41 89 TYR A CA 1
ATOM 722 C C . TYR A 1 89 ? -13.852 11.078 11.526 1.00 60.41 89 TYR A C 1
ATOM 724 O O . TYR A 1 89 ? -13.213 10.205 12.116 1.00 60.41 89 TYR A O 1
ATOM 732 N N . ARG A 1 90 ? -15.185 11.009 11.422 1.00 66.94 90 ARG A N 1
ATOM 733 C CA . ARG A 1 90 ? -15.998 9.884 11.874 1.00 66.94 90 ARG A CA 1
ATOM 734 C C . ARG A 1 90 ? -15.952 8.683 10.938 1.00 66.94 90 ARG A C 1
ATOM 736 O O . ARG A 1 90 ? -16.209 7.579 11.417 1.00 66.94 90 ARG A O 1
ATOM 743 N N . GLN A 1 91 ? -15.645 8.856 9.650 1.00 83.38 91 GLN A N 1
ATOM 744 C CA . GLN A 1 91 ? -15.578 7.734 8.711 1.00 83.38 91 GLN A CA 1
ATOM 745 C C . GLN A 1 91 ? -14.133 7.357 8.377 1.00 83.38 91 GLN A C 1
ATOM 747 O O . GLN A 1 91 ? -13.307 8.232 8.114 1.00 83.38 91 GLN A O 1
ATOM 752 N N . PRO A 1 92 ? -13.802 6.053 8.380 1.00 90.44 92 PRO A N 1
ATOM 753 C CA . PRO A 1 92 ? -12.482 5.618 7.968 1.00 90.44 92 PRO A CA 1
ATOM 754 C C . PRO A 1 92 ? -12.289 5.871 6.472 1.00 90.44 92 PRO A C 1
ATOM 756 O O . PRO A 1 92 ? -13.163 5.558 5.664 1.00 90.44 92 PRO A O 1
ATOM 759 N N . ARG A 1 93 ? -11.117 6.379 6.099 1.00 92.50 93 ARG A N 1
ATOM 760 C CA . ARG A 1 93 ? -10.701 6.485 4.698 1.00 92.50 93 ARG A CA 1
ATOM 761 C C . ARG A 1 93 ? -10.066 5.169 4.274 1.00 92.50 93 ARG A C 1
ATOM 763 O O . ARG A 1 93 ? -9.280 4.604 5.033 1.00 92.50 93 ARG A O 1
ATOM 770 N N . ILE A 1 94 ? -10.427 4.669 3.099 1.00 94.75 94 ILE A N 1
ATOM 771 C CA . ILE A 1 94 ? -9.942 3.390 2.575 1.00 94.75 94 ILE A CA 1
ATOM 772 C C . ILE A 1 94 ? -9.291 3.664 1.228 1.00 94.75 94 ILE A C 1
ATOM 774 O O . ILE A 1 94 ? -9.916 4.251 0.350 1.00 94.75 94 ILE A O 1
ATOM 778 N N . TYR A 1 95 ? -8.049 3.228 1.082 1.00 96.81 95 TYR A N 1
ATOM 779 C CA . TYR A 1 95 ? -7.296 3.279 -0.159 1.00 96.81 95 TYR A CA 1
ATOM 780 C C . TYR A 1 95 ? -6.918 1.855 -0.554 1.00 96.81 95 TYR A C 1
ATOM 782 O O . TYR A 1 95 ? -6.430 1.089 0.280 1.00 96.81 95 TYR A O 1
ATOM 790 N N . ILE A 1 96 ? -7.138 1.504 -1.816 1.00 96.12 96 ILE A N 1
ATOM 791 C CA . ILE A 1 96 ? -6.424 0.392 -2.441 1.00 96.12 96 ILE A CA 1
ATOM 792 C C . ILE A 1 96 ? -5.099 0.990 -2.900 1.00 96.12 96 ILE A C 1
ATOM 794 O O . ILE A 1 96 ? -5.100 1.968 -3.641 1.00 96.12 96 ILE A O 1
ATOM 798 N N . VAL A 1 97 ? -3.989 0.479 -2.382 1.00 96.69 97 VAL A N 1
ATOM 799 C CA . VAL A 1 97 ? -2.654 0.990 -2.679 1.00 96.69 97 VAL A CA 1
ATOM 800 C C . VAL A 1 97 ? -1.972 0.031 -3.632 1.00 96.69 97 VAL A C 1
ATOM 802 O O . VAL A 1 97 ? -1.817 -1.144 -3.302 1.00 96.69 97 VAL A O 1
ATOM 805 N N . SER A 1 98 ? -1.571 0.548 -4.784 1.00 94.00 98 SER A N 1
ATOM 806 C CA . SER A 1 98 ? -0.905 -0.188 -5.854 1.00 94.00 98 SER A CA 1
ATOM 807 C C . SER A 1 98 ? 0.559 0.208 -5.860 1.00 94.00 98 SER A C 1
ATOM 809 O O . SER A 1 98 ? 0.888 1.392 -5.921 1.00 94.00 98 SER A O 1
ATOM 811 N N . TRP A 1 99 ? 1.452 -0.768 -5.764 1.00 92.06 99 TRP A N 1
ATOM 812 C CA . TRP A 1 99 ? 2.885 -0.516 -5.814 1.00 92.06 99 TRP A CA 1
ATOM 813 C C . TRP A 1 99 ? 3.600 -1.678 -6.493 1.00 92.06 99 TRP A C 1
ATOM 815 O O . TRP A 1 99 ? 3.466 -2.829 -6.066 1.00 92.06 99 TRP A O 1
ATOM 825 N N . ASN A 1 100 ? 4.378 -1.357 -7.531 1.00 85.56 100 ASN A N 1
ATOM 826 C CA . ASN A 1 100 ? 4.992 -2.323 -8.438 1.00 85.56 100 ASN A CA 1
ATOM 827 C C . ASN A 1 100 ? 3.935 -3.234 -9.094 1.00 85.56 100 ASN A C 1
ATOM 829 O O . ASN A 1 100 ? 3.198 -2.793 -9.969 1.00 85.56 100 ASN A O 1
ATOM 833 N N . ASP A 1 101 ? 3.845 -4.488 -8.660 1.00 81.69 101 ASP A N 1
ATOM 834 C CA . ASP A 1 101 ? 2.959 -5.533 -9.178 1.00 81.69 101 ASP A CA 1
ATOM 835 C C . ASP A 1 101 ? 1.935 -6.012 -8.138 1.00 81.69 101 ASP A C 1
ATOM 837 O O . ASP A 1 101 ? 1.305 -7.054 -8.313 1.00 81.69 101 ASP A O 1
ATOM 841 N N . HIS A 1 102 ? 1.778 -5.277 -7.031 1.00 86.94 102 HIS A N 1
ATOM 842 C CA . HIS A 1 102 ? 0.969 -5.714 -5.898 1.00 86.94 102 HIS A CA 1
ATOM 843 C C . HIS A 1 102 ? 0.032 -4.645 -5.369 1.00 86.94 102 HIS A C 1
ATOM 845 O O . HIS A 1 102 ? 0.319 -3.449 -5.420 1.00 86.94 102 HIS A O 1
ATOM 851 N N . PHE A 1 103 ? -1.047 -5.119 -4.752 1.00 90.62 103 PHE A N 1
ATOM 852 C CA . PHE A 1 103 ? -2.048 -4.291 -4.106 1.00 90.62 103 PHE A CA 1
ATOM 853 C C . PHE A 1 103 ? -2.204 -4.666 -2.634 1.00 90.62 103 PHE A C 1
ATOM 855 O O . PHE A 1 103 ? -2.309 -5.840 -2.281 1.00 90.62 103 PHE A O 1
ATOM 862 N N . PHE A 1 104 ? -2.311 -3.662 -1.773 1.00 93.25 104 PHE A N 1
ATOM 863 C CA . PHE A 1 104 ? -2.740 -3.836 -0.386 1.00 93.25 104 PHE A CA 1
ATOM 864 C C . PHE A 1 104 ? -3.761 -2.765 -0.014 1.00 93.25 104 PHE A C 1
ATOM 866 O O . PHE A 1 104 ? -3.864 -1.725 -0.661 1.00 93.25 104 PHE A O 1
ATOM 873 N N . VAL A 1 105 ? -4.544 -2.999 1.038 1.00 94.81 105 VAL A N 1
ATOM 874 C CA . VAL A 1 105 ? -5.530 -2.015 1.496 1.00 94.81 105 VAL A CA 1
ATOM 875 C C . VAL A 1 105 ? -4.956 -1.216 2.655 1.00 94.81 105 VAL A C 1
ATOM 877 O O . VAL A 1 105 ? -4.579 -1.777 3.685 1.00 94.81 105 VAL A O 1
ATOM 880 N N . LEU A 1 106 ? -4.955 0.105 2.510 1.00 97.00 106 LEU A N 1
ATOM 881 C CA . LEU A 1 106 ? -4.634 1.052 3.566 1.00 97.00 106 LEU A CA 1
ATOM 882 C C . LEU A 1 106 ? -5.927 1.673 4.102 1.00 97.00 106 LEU A C 1
ATOM 884 O O . LEU A 1 106 ? -6.690 2.303 3.372 1.00 97.00 106 LEU A O 1
ATOM 888 N N . LYS A 1 107 ? -6.173 1.527 5.403 1.00 95.75 107 LYS A N 1
ATOM 889 C CA . LYS A 1 107 ? -7.336 2.109 6.079 1.00 95.75 107 LYS A CA 1
ATOM 890 C C . LYS A 1 107 ? -6.896 3.089 7.157 1.00 95.75 107 LYS A C 1
ATOM 892 O O . LYS A 1 107 ? -6.273 2.687 8.137 1.00 95.75 107 LYS A O 1
ATOM 897 N N . LEU A 1 108 ? -7.309 4.346 7.033 1.00 94.69 108 LEU A N 1
ATOM 898 C CA . LEU A 1 108 ? -7.081 5.394 8.026 1.00 94.69 108 LEU A CA 1
ATOM 899 C C . LEU A 1 108 ? -8.346 5.555 8.871 1.00 94.69 108 LEU A C 1
ATOM 901 O O . LEU A 1 108 ? -9.337 6.114 8.403 1.00 94.69 108 LEU A O 1
ATOM 905 N N . ALA A 1 109 ? -8.329 5.057 10.107 1.00 92.50 109 ALA A N 1
ATOM 906 C CA . ALA A 1 109 ? -9.374 5.314 11.094 1.00 92.50 109 ALA A CA 1
ATOM 907 C C . ALA A 1 109 ? -8.907 6.347 12.134 1.00 92.50 109 ALA A C 1
ATOM 909 O O . ALA A 1 109 ? -7.723 6.681 12.231 1.00 92.50 109 ALA A O 1
ATOM 910 N N . ALA A 1 110 ? -9.852 6.859 12.925 1.00 90.44 110 ALA A N 1
ATOM 911 C CA . ALA A 1 110 ? -9.563 7.855 13.953 1.00 90.44 110 ALA A CA 1
ATOM 912 C C . ALA A 1 110 ? -8.560 7.337 15.002 1.00 90.44 110 ALA A C 1
ATOM 914 O O . ALA A 1 110 ? -7.635 8.057 15.378 1.00 90.44 110 ALA A O 1
ATOM 915 N N . ASP A 1 111 ? -8.716 6.083 15.428 1.00 91.94 111 ASP A N 1
ATOM 916 C CA . ASP A 1 111 ? -7.945 5.436 16.493 1.00 91.94 111 ASP A CA 1
ATOM 917 C C . ASP A 1 111 ? -6.682 4.720 15.999 1.00 91.94 111 ASP A C 1
ATOM 919 O O . ASP A 1 111 ? -5.731 4.558 16.759 1.00 91.94 111 ASP A O 1
ATOM 923 N N . ALA A 1 112 ? -6.660 4.281 14.739 1.00 95.50 112 ALA A N 1
ATOM 924 C CA . ALA A 1 112 ? -5.550 3.513 14.191 1.00 95.50 112 ALA A CA 1
ATOM 925 C C . ALA A 1 112 ? -5.514 3.532 12.660 1.00 95.50 112 ALA A C 1
ATOM 927 O O . ALA A 1 112 ? -6.545 3.660 11.994 1.00 95.50 112 ALA A O 1
ATOM 928 N N . PHE A 1 113 ? -4.324 3.330 12.104 1.00 96.94 113 PHE A N 1
ATOM 929 C CA . PHE A 1 113 ? -4.123 3.022 10.692 1.00 96.94 113 PHE A CA 1
ATOM 930 C C . PHE A 1 113 ? -3.909 1.523 10.514 1.00 96.94 113 PHE A C 1
ATOM 932 O O . PHE A 1 113 ? -3.345 0.861 11.386 1.00 96.94 113 PHE A O 1
ATOM 939 N N . TYR A 1 114 ? -4.392 0.981 9.401 1.00 96.44 114 TYR A N 1
ATOM 940 C CA . TYR A 1 114 ? -4.322 -0.444 9.118 1.00 96.44 114 TYR A CA 1
ATOM 941 C C . TYR A 1 114 ? -3.769 -0.695 7.723 1.00 96.44 114 TYR A C 1
ATOM 943 O O . TYR A 1 114 ? -4.255 -0.095 6.766 1.00 96.44 114 TYR A O 1
ATOM 951 N N . ILE A 1 115 ? -2.825 -1.627 7.618 1.00 95.56 115 ILE A N 1
ATOM 952 C CA . ILE A 1 115 ? -2.416 -2.236 6.350 1.00 95.56 115 ILE A CA 1
ATOM 953 C C . ILE A 1 115 ? -2.974 -3.652 6.340 1.00 95.56 115 ILE A C 1
ATOM 955 O O . ILE A 1 115 ? -2.674 -4.446 7.232 1.00 95.56 115 ILE A O 1
ATOM 959 N N . ILE A 1 116 ? -3.815 -3.948 5.358 1.00 92.56 116 ILE A N 1
ATOM 960 C CA . ILE A 1 116 ? -4.396 -5.268 5.132 1.00 92.56 116 ILE A CA 1
ATOM 961 C C . ILE A 1 116 ? -3.747 -5.806 3.865 1.00 92.56 116 ILE A C 1
ATOM 963 O O . ILE A 1 116 ? -4.007 -5.302 2.771 1.00 92.56 116 ILE A O 1
ATOM 967 N N . ASP A 1 117 ? -2.895 -6.807 4.038 1.00 89.56 117 ASP A N 1
ATOM 968 C CA . ASP A 1 117 ? -2.128 -7.411 2.957 1.00 89.56 117 ASP A CA 1
ATOM 969 C C . ASP A 1 117 ? -2.290 -8.935 3.014 1.00 89.56 117 ASP A C 1
ATOM 971 O O . ASP A 1 117 ? -2.119 -9.571 4.063 1.00 89.56 117 ASP A O 1
ATOM 975 N N . SER A 1 118 ? -2.673 -9.518 1.881 1.00 82.88 118 SER A N 1
ATOM 976 C CA . SER A 1 118 ? -2.802 -10.963 1.721 1.00 82.88 118 SER A CA 1
ATOM 977 C C . SER A 1 118 ? -1.459 -11.647 1.450 1.00 82.88 118 SER A C 1
ATOM 979 O O . SER A 1 118 ? -1.370 -12.860 1.643 1.00 82.88 118 SER A O 1
ATOM 981 N N . LEU A 1 119 ? -0.408 -10.905 1.071 1.00 81.38 119 LEU A N 1
ATOM 982 C CA . LEU A 1 119 ? 0.924 -11.448 0.799 1.00 81.38 119 LEU A CA 1
ATOM 983 C C . LEU A 1 119 ? 1.798 -11.466 2.059 1.00 81.38 119 LEU A C 1
ATOM 985 O O . LEU A 1 119 ? 2.715 -10.663 2.235 1.00 81.38 119 LEU A O 1
ATOM 989 N N . GLY A 1 120 ? 1.516 -12.419 2.950 1.00 74.44 120 GLY A N 1
ATOM 990 C CA . GLY A 1 120 ? 2.233 -12.565 4.221 1.00 74.44 120 GLY A CA 1
ATOM 991 C C . GLY A 1 120 ? 3.732 -12.834 4.096 1.00 74.44 120 GLY A C 1
ATOM 992 O O . GLY A 1 120 ? 4.479 -12.508 5.017 1.00 74.44 120 GLY A O 1
ATOM 993 N N . GLU A 1 121 ? 4.197 -13.376 2.967 1.00 78.50 121 GLU A N 1
ATOM 994 C CA . GLU A 1 121 ? 5.627 -13.612 2.723 1.00 78.50 121 GLU A CA 1
ATOM 995 C C . GLU A 1 121 ? 6.471 -12.329 2.752 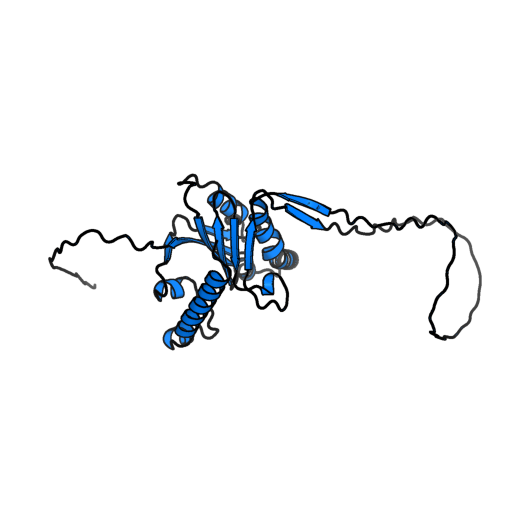1.00 78.50 121 GLU A C 1
ATOM 997 O O . GLU A 1 121 ? 7.647 -12.388 3.104 1.00 78.50 121 GLU A O 1
ATOM 1002 N N . ARG A 1 122 ? 5.863 -11.158 2.504 1.00 79.44 122 ARG A N 1
ATOM 1003 C CA . ARG A 1 122 ? 6.530 -9.852 2.666 1.00 79.44 122 ARG A CA 1
ATOM 1004 C C . ARG A 1 122 ? 6.966 -9.597 4.101 1.00 79.44 122 ARG A C 1
ATOM 1006 O O . ARG A 1 122 ? 7.928 -8.877 4.330 1.00 79.44 122 ARG A O 1
ATOM 1013 N N . LEU A 1 123 ? 6.232 -10.145 5.065 1.00 82.12 123 LEU A N 1
ATOM 1014 C CA . LEU A 1 123 ? 6.526 -9.995 6.487 1.00 82.12 123 LEU A CA 1
ATOM 1015 C C . LEU A 1 123 ? 7.492 -11.064 6.976 1.00 82.12 123 LEU A C 1
ATOM 1017 O O . LEU A 1 123 ? 8.339 -10.794 7.826 1.00 82.12 123 LEU A O 1
ATOM 1021 N N . PHE A 1 124 ? 7.334 -12.286 6.474 1.00 78.88 124 PHE A N 1
ATOM 1022 C CA . PHE A 1 124 ? 8.133 -13.418 6.902 1.00 78.88 124 PHE A CA 1
ATOM 1023 C C . PHE A 1 124 ? 8.230 -14.457 5.787 1.00 78.88 124 PHE A C 1
ATOM 1025 O O . PHE A 1 124 ? 7.215 -14.978 5.330 1.00 78.88 124 PHE A O 1
ATOM 1032 N N . GLU A 1 125 ? 9.449 -14.789 5.370 1.00 81.88 125 GLU A N 1
ATOM 1033 C CA . GLU A 1 125 ? 9.683 -15.772 4.313 1.00 81.88 125 GLU A CA 1
ATOM 1034 C C . GLU A 1 125 ? 9.054 -17.133 4.663 1.00 81.88 125 GLU A C 1
ATOM 1036 O O . GLU A 1 125 ? 9.162 -17.627 5.788 1.00 81.88 125 GLU A O 1
ATOM 1041 N N . GLY A 1 126 ? 8.355 -17.736 3.698 1.00 81.81 126 GLY A N 1
ATOM 1042 C CA . GLY A 1 126 ? 7.607 -18.978 3.912 1.00 81.81 126 GLY A CA 1
ATOM 1043 C C . GLY A 1 126 ? 6.311 -18.807 4.714 1.00 81.81 126 GLY A C 1
ATOM 1044 O O . GLY A 1 126 ? 5.700 -19.805 5.106 1.00 81.81 126 GLY A O 1
ATOM 1045 N N . CYS A 1 127 ? 5.870 -17.571 4.967 1.00 79.62 127 CYS A N 1
ATOM 1046 C CA . CYS A 1 127 ? 4.603 -17.331 5.636 1.00 79.62 127 CYS A CA 1
ATOM 1047 C C . CYS A 1 127 ? 3.407 -17.663 4.740 1.00 79.62 127 CYS A C 1
ATOM 1049 O O . CYS A 1 127 ? 3.280 -17.184 3.618 1.00 79.62 127 CYS A O 1
ATOM 1051 N N . ASN A 1 128 ? 2.489 -18.457 5.285 1.00 79.50 128 ASN A N 1
ATOM 1052 C CA . ASN A 1 128 ? 1.262 -18.899 4.631 1.00 79.50 128 ASN A CA 1
ATOM 1053 C C . ASN A 1 128 ? -0.001 -18.257 5.236 1.00 79.50 128 ASN A C 1
ATOM 1055 O O . ASN A 1 128 ? -1.089 -18.825 5.142 1.00 79.50 128 ASN A O 1
ATOM 1059 N N . GLN A 1 129 ? 0.145 -17.113 5.907 1.00 81.75 129 GLN A N 1
ATOM 1060 C CA . GLN A 1 129 ? -0.940 -16.393 6.575 1.00 81.75 129 GLN A CA 1
ATOM 1061 C C . GLN A 1 129 ? -1.054 -14.977 6.017 1.00 81.75 129 GLN A C 1
ATOM 1063 O O . GLN A 1 129 ? -0.046 -14.335 5.743 1.00 81.75 129 GLN A O 1
ATOM 1068 N N . ALA A 1 130 ? -2.277 -14.468 5.892 1.00 83.19 130 ALA A N 1
ATOM 1069 C CA . ALA A 1 130 ? -2.509 -13.050 5.641 1.00 83.19 130 ALA A CA 1
ATOM 1070 C C . ALA A 1 130 ? -2.467 -12.268 6.960 1.00 83.19 130 ALA A C 1
ATOM 1072 O O . ALA A 1 130 ? -2.851 -12.793 8.010 1.00 83.19 130 ALA A O 1
ATOM 1073 N N . TYR A 1 131 ? -2.081 -10.993 6.903 1.00 85.12 131 TYR A N 1
ATOM 1074 C CA . TYR A 1 131 ? -1.978 -10.154 8.096 1.00 85.12 131 TYR A CA 1
ATOM 1075 C C . TYR A 1 131 ? -2.779 -8.874 7.968 1.00 85.12 131 TYR A C 1
ATOM 1077 O O . TYR A 1 131 ? -3.014 -8.340 6.885 1.00 85.12 131 TYR A O 1
ATOM 1085 N N . ILE A 1 132 ? -3.157 -8.364 9.136 1.00 92.00 132 ILE A N 1
ATOM 1086 C CA . ILE A 1 132 ? -3.566 -6.981 9.286 1.00 92.00 132 ILE A CA 1
ATOM 1087 C C . ILE A 1 132 ? -2.613 -6.330 10.276 1.00 92.00 132 ILE A C 1
ATOM 1089 O O . ILE A 1 132 ? -2.603 -6.681 11.457 1.00 92.00 132 ILE A O 1
ATOM 1093 N N . LEU A 1 133 ? -1.822 -5.381 9.796 1.00 94.12 133 LEU A N 1
ATOM 1094 C CA . LEU A 1 133 ? -0.969 -4.558 10.639 1.00 94.12 133 LEU A CA 1
ATOM 1095 C C . LEU A 1 133 ? -1.806 -3.399 11.164 1.00 94.12 133 LEU A C 1
ATOM 1097 O O . LEU A 1 133 ? -2.435 -2.694 10.378 1.00 94.12 133 LEU A O 1
ATOM 1101 N N . LYS A 1 134 ? -1.831 -3.214 12.483 1.00 96.38 134 LYS A N 1
ATOM 1102 C CA . LYS A 1 134 ? -2.507 -2.100 13.151 1.00 96.38 134 LYS A CA 1
ATOM 1103 C C . LYS A 1 134 ? -1.454 -1.176 13.748 1.00 96.38 134 LYS A C 1
ATOM 1105 O O . LYS A 1 134 ? -0.629 -1.630 14.533 1.00 96.38 134 LYS A O 1
ATOM 1110 N N . PHE A 1 135 ? -1.552 0.105 13.425 1.00 97.56 135 PHE A N 1
ATOM 1111 C CA . PHE A 1 135 ? -0.716 1.170 13.961 1.00 97.56 135 PHE A CA 1
ATOM 1112 C C . PHE A 1 135 ? -1.617 2.131 14.730 1.00 97.56 135 PHE A C 1
ATOM 1114 O O . PHE A 1 135 ? -2.432 2.829 14.132 1.00 97.56 135 PHE A O 1
ATOM 1121 N N . ASP A 1 136 ? -1.514 2.134 16.050 1.00 97.06 136 ASP A N 1
ATOM 1122 C CA . ASP A 1 136 ? -2.264 3.006 16.959 1.00 97.06 136 ASP A CA 1
ATOM 1123 C C . ASP A 1 136 ? -1.315 3.786 17.874 1.00 97.06 136 ASP A C 1
ATOM 1125 O O . ASP A 1 136 ? -0.097 3.657 17.765 1.00 97.06 136 ASP A O 1
ATOM 1129 N N . ASP A 1 137 ? -1.856 4.586 18.791 1.00 97.38 137 ASP A N 1
ATOM 1130 C CA . ASP A 1 137 ? -1.066 5.424 19.706 1.00 97.38 137 ASP A CA 1
ATOM 1131 C C . ASP A 1 137 ? -0.103 4.633 20.616 1.00 97.38 137 ASP A C 1
ATOM 1133 O O . ASP A 1 137 ? 0.820 5.218 21.179 1.00 97.38 137 ASP A O 1
ATOM 1137 N N . SER A 1 138 ? -0.281 3.312 20.746 1.00 97.44 138 SER A N 1
ATOM 1138 C CA . SER A 1 138 ? 0.619 2.428 21.501 1.00 97.44 138 SER A CA 1
ATOM 1139 C C . SER A 1 138 ? 1.747 1.824 20.659 1.00 97.44 138 SER A C 1
ATOM 1141 O O . SER A 1 138 ? 2.621 1.139 21.191 1.00 97.44 138 SER A O 1
ATOM 1143 N N . THR A 1 139 ? 1.738 2.060 19.347 1.00 97.88 139 THR A N 1
ATOM 1144 C CA . THR A 1 139 ? 2.730 1.512 18.421 1.00 97.88 139 THR A CA 1
ATOM 1145 C C . THR A 1 139 ? 4.041 2.288 18.504 1.00 97.88 139 THR A C 1
ATOM 1147 O O . THR A 1 139 ? 4.039 3.516 18.569 1.00 97.88 139 THR A O 1
ATOM 1150 N N . SER A 1 140 ? 5.163 1.573 18.462 1.00 96.56 140 SER A N 1
ATOM 1151 C CA . SER A 1 140 ? 6.508 2.153 18.457 1.00 96.56 140 SER A CA 1
ATOM 1152 C C . SER A 1 140 ? 7.373 1.436 17.433 1.00 96.56 140 SER A C 1
ATOM 1154 O O . SER A 1 140 ? 7.355 0.206 17.352 1.00 96.56 140 SER A O 1
ATOM 1156 N N . MET A 1 141 ? 8.161 2.197 16.681 1.00 95.38 141 MET A N 1
ATOM 1157 C CA . MET A 1 141 ? 9.127 1.664 15.727 1.00 95.38 141 MET A CA 1
ATOM 1158 C C . MET A 1 141 ? 10.541 2.006 16.175 1.00 95.38 141 MET A C 1
ATOM 1160 O O . MET A 1 141 ? 10.830 3.156 16.503 1.00 95.38 141 MET A O 1
ATOM 1164 N N . TYR A 1 142 ? 11.433 1.020 16.135 1.00 93.44 142 TYR A N 1
ATOM 1165 C CA . TYR A 1 142 ? 12.810 1.185 16.573 1.00 93.44 142 TYR A CA 1
ATOM 1166 C C . TYR A 1 142 ? 13.818 0.759 15.500 1.00 93.44 142 TYR A C 1
ATOM 1168 O O . TYR A 1 142 ? 13.608 -0.229 14.798 1.00 93.44 142 TYR A O 1
ATOM 1176 N N . ALA A 1 143 ? 14.929 1.486 15.397 1.00 89.31 143 ALA A N 1
ATOM 1177 C CA . ALA A 1 143 ? 16.072 1.148 14.562 1.00 89.31 143 ALA A CA 1
ATOM 1178 C C . ALA A 1 143 ? 17.088 0.329 15.358 1.00 89.31 143 ALA A C 1
ATOM 1180 O O . ALA A 1 143 ? 17.516 0.728 16.444 1.00 89.31 143 ALA A O 1
ATOM 1181 N N . LYS A 1 144 ? 17.547 -0.784 14.786 1.00 86.19 144 LYS A N 1
ATOM 1182 C CA . LYS A 1 144 ? 18.692 -1.519 15.323 1.00 86.19 144 LYS A CA 1
ATOM 1183 C C . LYS A 1 144 ? 19.981 -0.819 14.893 1.00 86.19 144 LYS A C 1
ATOM 1185 O O . LYS A 1 144 ? 20.319 -0.842 13.713 1.00 86.19 144 LYS A O 1
ATOM 1190 N N . MET A 1 145 ? 20.718 -0.220 15.832 1.00 78.88 145 MET A N 1
ATOM 1191 C CA . MET A 1 145 ? 22.046 0.306 15.516 1.00 78.88 145 MET A CA 1
ATOM 1192 C C . MET A 1 145 ? 23.042 -0.847 15.386 1.00 78.88 145 MET A C 1
ATOM 1194 O O . MET A 1 145 ? 23.360 -1.527 16.365 1.00 78.88 145 MET A O 1
ATOM 1198 N N . VAL A 1 146 ? 23.579 -1.046 14.185 1.00 72.31 146 VAL A N 1
ATOM 1199 C CA . VAL A 1 146 ? 24.806 -1.825 14.015 1.00 72.31 146 VAL A CA 1
ATOM 1200 C C . VAL A 1 146 ? 25.957 -0.870 14.313 1.00 72.31 146 VAL A C 1
ATOM 1202 O O . VAL A 1 146 ? 26.178 0.087 13.578 1.00 72.31 146 VAL A O 1
ATOM 1205 N N . LYS A 1 147 ? 26.657 -1.069 15.435 1.00 60.53 147 LYS A N 1
ATOM 1206 C CA . LYS A 1 147 ? 27.902 -0.335 15.693 1.00 60.53 147 LYS A CA 1
ATOM 1207 C C . LYS A 1 147 ? 28.928 -0.802 14.668 1.00 60.53 147 LYS A C 1
ATOM 1209 O O . LYS A 1 147 ? 29.451 -1.906 14.811 1.00 60.53 147 LYS A O 1
ATOM 1214 N N . ASP A 1 148 ? 29.219 0.031 13.676 1.00 47.62 148 ASP A N 1
ATOM 1215 C CA . ASP A 1 148 ? 30.422 -0.131 12.871 1.00 47.62 148 ASP A CA 1
ATOM 1216 C C . ASP A 1 148 ? 31.619 -0.107 13.824 1.00 47.62 148 ASP A C 1
ATOM 1218 O O . ASP A 1 148 ? 31.848 0.869 14.547 1.00 47.62 148 ASP A O 1
ATOM 1222 N N . GLU A 1 149 ? 32.364 -1.212 13.881 1.00 43.50 149 GLU A N 1
ATOM 1223 C CA . GLU A 1 149 ? 33.667 -1.230 14.532 1.00 43.50 149 GLU A CA 1
ATOM 1224 C C . GLU A 1 149 ? 34.585 -0.298 13.742 1.00 43.50 149 GLU A C 1
ATOM 1226 O O . GLU A 1 149 ? 35.261 -0.701 12.794 1.00 43.50 149 GLU A O 1
ATOM 1231 N N . VAL A 1 150 ? 34.613 0.975 14.135 1.00 40.78 150 VAL A N 1
ATOM 1232 C CA . VAL A 1 150 ? 35.689 1.887 13.772 1.00 40.78 150 VAL A CA 1
ATOM 1233 C C . VAL A 1 150 ? 36.955 1.289 14.375 1.00 40.78 150 VAL A C 1
ATOM 1235 O O . VAL A 1 150 ? 37.272 1.504 15.544 1.00 40.78 150 VAL A O 1
ATOM 1238 N N . ARG A 1 151 ? 37.669 0.488 13.579 1.00 41.97 151 ARG A N 1
ATOM 1239 C CA . ARG A 1 151 ? 39.067 0.160 13.837 1.00 41.97 151 ARG A CA 1
ATOM 1240 C C . ARG A 1 151 ? 39.800 1.491 13.875 1.00 41.97 151 ARG A C 1
ATOM 1242 O O . ARG A 1 151 ? 40.043 2.098 12.834 1.00 41.97 151 ARG A O 1
ATOM 1249 N N . SER A 1 152 ? 40.103 1.961 15.079 1.00 40.97 152 SER A N 1
ATOM 1250 C CA . SER A 1 152 ? 41.089 3.007 15.290 1.00 40.97 152 SER A CA 1
ATOM 1251 C C . SER A 1 152 ? 42.374 2.541 14.616 1.00 40.97 152 SER A C 1
ATOM 1253 O O . SER A 1 152 ? 43.010 1.583 15.053 1.00 40.97 152 SER A O 1
ATOM 1255 N N . VAL A 1 153 ? 42.696 3.162 13.484 1.00 37.28 153 VAL A N 1
ATOM 1256 C CA . VAL A 1 153 ? 43.973 2.981 12.807 1.00 37.28 153 VAL A CA 1
ATOM 1257 C C . VAL A 1 153 ? 45.019 3.618 13.713 1.00 37.28 153 VAL A C 1
ATOM 1259 O O . VAL A 1 153 ? 45.179 4.837 13.719 1.00 37.28 153 VAL A O 1
ATOM 1262 N N . ASP A 1 154 ? 45.690 2.798 14.518 1.00 35.16 154 ASP A N 1
ATOM 1263 C CA . ASP A 1 154 ? 46.906 3.211 15.205 1.00 35.16 154 ASP A CA 1
ATOM 1264 C C . ASP A 1 154 ? 47.961 3.575 14.152 1.00 35.16 154 ASP A C 1
ATOM 1266 O O . ASP A 1 154 ? 48.265 2.806 13.235 1.00 35.16 154 ASP A O 1
ATOM 1270 N N . MET A 1 155 ? 48.503 4.787 14.264 1.00 35.28 155 MET A N 1
ATOM 1271 C CA . MET A 1 155 ? 49.639 5.238 13.465 1.00 35.28 155 MET A CA 1
ATOM 1272 C C . MET A 1 155 ? 50.925 4.505 13.889 1.00 35.28 155 MET A C 1
ATOM 1274 O O . MET A 1 155 ? 51.103 4.224 15.075 1.00 35.28 155 MET A O 1
ATOM 1278 N N . PRO A 1 156 ? 51.858 4.222 12.959 1.00 35.06 156 PRO A N 1
ATOM 1279 C CA . PRO A 1 156 ? 53.011 3.380 13.243 1.00 35.06 156 PRO A CA 1
ATOM 1280 C C . PRO A 1 156 ? 54.125 4.165 13.946 1.00 35.06 156 PRO A C 1
ATOM 1282 O O . PRO A 1 156 ? 54.534 5.238 13.494 1.00 35.06 156 PRO A O 1
ATOM 1285 N N . ALA A 1 157 ? 54.668 3.591 15.021 1.00 34.47 157 ALA A N 1
ATOM 1286 C CA . ALA A 1 157 ? 55.979 3.951 15.550 1.00 34.47 157 ALA A CA 1
ATOM 1287 C C . ALA A 1 157 ? 57.071 3.127 14.839 1.00 34.47 157 ALA A C 1
ATOM 1289 O O . ALA A 1 157 ? 56.883 1.950 14.536 1.00 34.47 157 ALA A O 1
ATOM 1290 N N . LYS A 1 158 ? 58.184 3.799 14.536 1.00 30.38 158 LYS A N 1
ATOM 1291 C CA . LYS A 1 158 ? 59.319 3.346 13.721 1.00 30.38 158 LYS A CA 1
ATOM 1292 C C . LYS A 1 158 ? 60.230 2.314 14.406 1.00 30.38 158 LYS A C 1
ATOM 1294 O O . LYS A 1 158 ? 60.424 2.391 15.612 1.00 30.38 158 LYS A O 1
ATOM 1299 N N . ASP A 1 159 ? 60.832 1.492 13.537 1.00 28.62 159 ASP A N 1
ATOM 1300 C CA . ASP A 1 159 ? 62.178 0.883 13.529 1.00 28.62 159 ASP A CA 1
ATOM 1301 C C . ASP A 1 159 ? 62.690 0.117 14.768 1.00 28.62 159 ASP A C 1
ATOM 1303 O O . ASP A 1 159 ? 62.889 0.681 15.835 1.00 28.62 159 ASP A O 1
ATOM 1307 N N . GLU A 1 160 ? 63.046 -1.165 14.604 1.00 29.72 160 GLU A N 1
ATOM 1308 C CA . GLU A 1 160 ? 64.405 -1.591 14.216 1.00 29.72 160 GLU A CA 1
ATOM 1309 C C . GLU A 1 160 ? 64.476 -3.120 13.961 1.00 29.72 160 GLU A C 1
ATOM 1311 O O . GLU A 1 160 ? 63.493 -3.849 14.039 1.00 29.72 160 GLU A O 1
ATOM 1316 N N . ASN A 1 161 ? 65.651 -3.566 13.529 1.00 26.84 161 ASN A N 1
ATOM 1317 C CA . ASN A 1 161 ? 65.949 -4.581 12.525 1.00 26.84 161 ASN A CA 1
ATOM 1318 C C . ASN A 1 161 ? 66.218 -6.013 13.067 1.00 26.84 161 ASN A C 1
ATOM 1320 O O . ASN A 1 161 ? 66.673 -6.191 14.192 1.00 26.84 161 ASN A O 1
ATOM 1324 N N . ALA A 1 162 ? 66.118 -6.979 12.141 1.00 29.80 162 ALA A N 1
ATOM 1325 C CA . ALA A 1 162 ? 66.928 -8.203 11.982 1.00 29.80 162 ALA A CA 1
ATOM 1326 C C . ALA A 1 162 ? 66.507 -9.583 12.565 1.00 29.80 162 ALA A C 1
ATOM 1328 O O . ALA A 1 162 ? 66.590 -9.855 13.758 1.00 29.80 162 ALA A O 1
ATOM 1329 N N . SER A 1 163 ? 66.374 -10.517 11.598 1.00 29.17 163 SER A N 1
ATOM 1330 C CA . SER A 1 163 ? 66.698 -11.965 11.632 1.00 29.17 163 SER A CA 1
ATOM 1331 C C . SER A 1 163 ? 65.683 -12.892 12.333 1.00 29.17 163 SER A C 1
ATOM 1333 O O . SER A 1 163 ? 65.093 -12.510 13.326 1.00 29.17 163 SER A O 1
ATOM 1335 N N . HIS A 1 164 ? 65.448 -14.157 11.977 1.00 28.39 164 HIS A N 1
ATOM 1336 C CA . HIS A 1 164 ? 65.729 -15.042 10.841 1.00 28.39 164 HIS A CA 1
ATOM 1337 C C . HIS A 1 164 ? 65.006 -16.373 11.184 1.00 28.39 164 HIS A C 1
ATOM 1339 O O . HIS A 1 164 ? 65.016 -16.745 12.351 1.00 28.39 164 HIS A O 1
ATOM 1345 N N . LYS A 1 165 ? 64.545 -17.128 10.169 1.00 29.17 165 LYS A N 1
ATOM 1346 C CA . LYS A 1 165 ? 64.300 -18.600 10.161 1.00 29.17 165 LYS A CA 1
ATOM 1347 C C . LYS A 1 165 ? 63.068 -19.123 10.942 1.00 29.17 165 LYS A C 1
ATOM 1349 O O . LYS A 1 165 ? 62.945 -18.855 12.122 1.00 29.17 165 LYS A O 1
ATOM 1354 N N . VAL A 1 166 ? 62.046 -19.717 10.305 1.00 26.22 166 VAL A N 1
ATOM 1355 C CA . VAL A 1 166 ? 61.910 -20.985 9.526 1.00 26.22 166 VAL A CA 1
ATOM 1356 C C . VAL A 1 166 ? 61.222 -22.061 10.387 1.00 26.22 166 VAL A C 1
ATOM 1358 O O . VAL A 1 166 ? 61.533 -22.185 11.566 1.00 26.22 166 VAL A O 1
ATOM 1361 N N . ASP A 1 167 ? 60.354 -22.818 9.708 1.00 27.52 167 ASP A N 1
ATOM 1362 C CA . ASP A 1 167 ? 59.680 -24.075 10.066 1.00 27.52 167 ASP A CA 1
ATOM 1363 C C . ASP A 1 167 ? 58.501 -24.012 11.038 1.00 27.52 167 ASP A C 1
ATOM 1365 O O . ASP A 1 167 ? 58.456 -23.207 11.959 1.00 27.52 167 ASP A O 1
ATOM 1369 N N . ASP A 1 168 ? 57.530 -24.911 10.983 1.00 25.50 168 ASP A N 1
ATOM 1370 C CA . ASP A 1 168 ? 56.908 -25.770 9.965 1.00 25.50 168 ASP A CA 1
ATOM 1371 C C . ASP A 1 168 ? 55.830 -26.521 10.771 1.00 25.50 168 ASP A C 1
ATOM 1373 O O . ASP A 1 168 ? 55.964 -26.725 11.977 1.00 25.50 168 ASP A O 1
ATOM 1377 N N . SER A 1 169 ? 54.785 -26.919 10.062 1.00 31.50 169 SER A N 1
ATOM 1378 C CA . SER A 1 169 ? 53.967 -28.105 10.294 1.00 31.50 169 SER A CA 1
ATOM 1379 C C . SER A 1 169 ? 53.072 -28.280 11.538 1.00 31.50 169 SER A C 1
ATOM 1381 O O . SER A 1 169 ? 53.450 -28.282 12.706 1.00 31.50 169 SER A O 1
ATOM 1383 N N . THR A 1 170 ? 51.859 -28.713 11.163 1.00 28.08 170 THR A N 1
ATOM 1384 C CA . THR A 1 170 ? 50.992 -29.726 11.797 1.00 28.08 170 THR A CA 1
ATOM 1385 C C . THR A 1 170 ? 50.202 -29.311 13.041 1.00 28.08 170 THR A C 1
ATOM 1387 O O . THR A 1 170 ? 50.732 -29.104 14.119 1.00 28.08 170 THR A O 1
ATOM 1390 N N . SER A 1 171 ? 48.891 -29.076 12.902 1.00 32.81 171 SER A N 1
ATOM 1391 C CA . SER A 1 171 ? 47.827 -30.104 12.864 1.00 32.81 171 SER A CA 1
ATOM 1392 C C . SER A 1 171 ? 47.814 -30.986 14.112 1.00 32.81 171 SER A C 1
ATOM 1394 O O . SER A 1 171 ? 48.728 -31.778 14.297 1.00 32.81 171 SER A O 1
ATOM 1396 N N . ILE A 1 172 ? 46.735 -30.920 14.896 1.00 31.59 172 ILE A N 1
ATOM 1397 C CA . ILE A 1 172 ? 45.822 -32.053 15.128 1.00 31.59 172 ILE A CA 1
ATOM 1398 C C . ILE A 1 172 ? 44.717 -31.645 16.115 1.00 31.59 172 ILE A C 1
ATOM 1400 O O . ILE A 1 172 ? 44.945 -31.076 17.179 1.00 31.59 172 ILE A O 1
ATOM 1404 N N . GLU A 1 173 ? 43.505 -31.972 15.686 1.00 28.02 173 GLU A N 1
ATOM 1405 C CA . GLU A 1 173 ? 42.243 -32.035 16.411 1.00 28.02 173 GLU A CA 1
ATOM 1406 C C . GLU A 1 173 ? 42.348 -32.826 17.728 1.00 28.02 173 GLU A C 1
ATOM 1408 O O . GLU A 1 173 ? 43.061 -33.826 17.793 1.00 28.02 173 GLU A O 1
ATOM 1413 N N . LYS A 1 174 ? 41.498 -32.518 18.718 1.00 30.86 174 LYS A N 1
ATOM 1414 C CA . LYS A 1 174 ? 40.490 -33.497 19.173 1.00 30.86 174 LYS A CA 1
ATOM 1415 C C . LYS A 1 174 ? 39.552 -32.964 20.252 1.00 30.86 174 LYS A C 1
ATOM 1417 O O . LYS A 1 174 ? 39.952 -32.440 21.284 1.00 30.86 174 LYS A O 1
ATOM 1422 N N . MET A 1 175 ? 38.282 -33.223 19.967 1.00 29.75 175 MET A N 1
ATOM 1423 C CA . MET A 1 175 ? 37.143 -33.331 20.870 1.00 29.75 175 MET A CA 1
ATOM 1424 C C . MET A 1 175 ? 37.413 -34.291 22.043 1.00 29.75 175 MET A C 1
ATOM 1426 O O . MET A 1 175 ? 38.047 -35.325 21.829 1.00 29.75 175 MET A O 1
ATOM 1430 N N . ALA A 1 176 ? 36.817 -34.027 23.217 1.00 28.81 176 ALA A N 1
ATOM 1431 C CA . ALA A 1 176 ? 35.795 -34.896 23.836 1.00 28.81 176 ALA A CA 1
ATOM 1432 C C . ALA A 1 176 ? 35.519 -34.588 25.333 1.00 28.81 176 ALA A C 1
ATOM 1434 O O . ALA A 1 176 ? 36.437 -34.625 26.144 1.00 28.81 176 ALA A O 1
ATOM 1435 N N . LYS A 1 177 ? 34.208 -34.494 25.639 1.00 31.17 177 LYS A N 1
ATOM 1436 C CA . LYS A 1 177 ? 33.460 -34.953 26.842 1.00 31.17 177 LYS A CA 1
ATOM 1437 C C . LYS A 1 177 ? 33.310 -34.055 28.092 1.00 31.17 177 LYS A C 1
ATOM 1439 O O . LYS A 1 177 ? 34.272 -33.786 28.800 1.00 31.17 177 LYS A O 1
ATOM 1444 N N . GLU A 1 178 ? 32.047 -33.642 28.319 1.00 27.75 178 GLU A N 1
ATOM 1445 C CA . GLU A 1 178 ? 31.129 -33.991 29.446 1.00 27.75 178 GLU A CA 1
ATOM 1446 C C . GLU A 1 178 ? 31.770 -34.556 30.736 1.00 27.75 178 GLU A C 1
ATOM 1448 O O . GLU A 1 178 ? 32.654 -35.399 30.650 1.00 27.75 178 GLU A O 1
ATOM 1453 N N . GLU A 1 179 ? 31.343 -34.288 31.976 1.00 30.06 179 GLU A N 1
ATOM 1454 C CA . GLU A 1 179 ? 30.193 -33.598 32.589 1.00 30.06 179 GLU A CA 1
ATOM 1455 C C . GLU A 1 179 ? 30.468 -33.495 34.123 1.00 30.06 179 GLU A C 1
ATOM 1457 O O . GLU A 1 179 ? 31.180 -34.332 34.674 1.00 30.06 179 GLU A O 1
ATOM 1462 N N . VAL A 1 180 ? 29.810 -32.527 34.785 1.00 29.53 180 VAL A N 1
ATOM 1463 C CA . VAL A 1 180 ? 29.339 -32.496 36.201 1.00 29.53 180 VAL A CA 1
ATOM 1464 C C . VAL A 1 180 ? 30.322 -32.316 37.380 1.00 29.53 180 VAL A C 1
ATOM 1466 O O . VAL A 1 180 ? 31.178 -33.151 37.651 1.00 29.53 180 VAL A O 1
ATOM 1469 N N . GLY A 1 181 ? 30.022 -31.301 38.218 1.00 29.42 181 GLY A N 1
ATOM 1470 C CA . GLY A 1 181 ? 30.152 -31.402 39.687 1.00 29.42 181 GLY A CA 1
ATOM 1471 C C . GLY A 1 181 ? 30.665 -30.176 40.469 1.00 29.42 181 GLY A C 1
ATOM 1472 O O . GLY A 1 181 ? 31.855 -30.084 40.719 1.00 29.42 181 GLY A O 1
ATOM 1473 N N . SER A 1 182 ? 29.742 -29.294 40.884 1.00 31.20 182 SER A N 1
ATOM 1474 C CA . SER A 1 182 ? 29.689 -28.413 42.086 1.00 31.20 182 SER A CA 1
ATOM 1475 C C . SER A 1 182 ? 30.967 -28.010 42.862 1.00 31.20 182 SER A C 1
ATOM 1477 O O . SER A 1 182 ? 31.600 -28.850 43.489 1.00 31.20 182 SER A O 1
ATOM 1479 N N . ASP A 1 183 ? 31.264 -26.700 42.943 1.00 30.09 183 ASP A N 1
ATOM 1480 C CA . ASP A 1 183 ? 31.078 -25.842 44.145 1.00 30.09 183 ASP A CA 1
ATOM 1481 C C . ASP A 1 183 ? 31.960 -24.567 44.141 1.00 30.09 183 ASP A C 1
ATOM 1483 O O . ASP A 1 183 ? 33.179 -24.613 44.019 1.00 30.09 183 ASP A O 1
ATOM 1487 N N . ASN A 1 184 ? 31.288 -23.421 44.326 1.00 32.66 184 ASN A N 1
ATOM 1488 C CA . ASN A 1 184 ? 31.743 -22.119 44.843 1.00 32.66 184 ASN A CA 1
ATOM 1489 C C . ASN A 1 184 ? 33.155 -21.589 44.511 1.00 32.66 184 ASN A C 1
ATOM 1491 O O . ASN A 1 184 ? 34.112 -21.843 45.238 1.00 32.66 184 ASN A O 1
ATOM 1495 N N . MET A 1 185 ? 33.223 -20.595 43.614 1.00 31.34 185 MET A N 1
ATOM 1496 C CA . MET A 1 185 ? 34.026 -19.394 43.884 1.00 31.34 185 MET A CA 1
ATOM 1497 C C . MET A 1 185 ? 33.479 -18.170 43.143 1.00 31.34 185 MET A C 1
ATOM 1499 O O . MET A 1 185 ? 33.310 -18.167 41.925 1.00 31.34 185 MET A O 1
ATOM 1503 N N . VAL A 1 186 ? 33.206 -17.120 43.917 1.00 42.47 186 VAL A N 1
ATOM 1504 C CA . VAL A 1 186 ? 32.866 -15.777 43.448 1.00 42.47 186 VAL A CA 1
ATOM 1505 C C . VAL A 1 186 ? 33.971 -15.290 42.516 1.00 42.47 186 VAL A C 1
ATOM 1507 O O . VAL A 1 186 ? 35.071 -14.977 42.960 1.00 42.47 186 VAL A O 1
ATOM 1510 N N . THR A 1 187 ? 33.653 -15.186 41.229 1.00 28.95 187 THR A N 1
ATOM 1511 C CA . THR A 1 187 ? 34.398 -14.338 40.302 1.00 28.95 187 THR A CA 1
ATOM 1512 C C . THR A 1 187 ? 33.387 -13.562 39.480 1.00 28.95 187 THR A C 1
ATOM 1514 O O . THR A 1 187 ? 32.488 -14.124 38.860 1.00 28.95 187 THR A O 1
ATOM 1517 N N . THR A 1 188 ? 33.504 -12.246 39.552 1.00 39.94 188 THR A N 1
ATOM 1518 C CA . THR A 1 188 ? 32.742 -11.234 38.831 1.00 39.94 188 THR A CA 1
ATOM 1519 C C . THR A 1 188 ? 32.844 -11.454 37.320 1.00 39.94 188 THR A C 1
ATOM 1521 O O . THR A 1 188 ? 33.655 -10.835 36.637 1.00 39.94 188 THR A O 1
ATOM 1524 N N . ASN A 1 189 ? 31.976 -12.304 36.772 1.00 30.92 189 ASN A N 1
ATOM 1525 C CA . ASN A 1 189 ? 31.702 -12.319 35.344 1.00 30.92 189 ASN A CA 1
ATOM 1526 C C . ASN A 1 189 ? 30.821 -11.115 35.036 1.00 30.92 189 ASN A C 1
ATOM 1528 O O . ASN A 1 189 ? 29.593 -11.163 35.098 1.00 30.92 189 ASN A O 1
ATOM 1532 N N . LYS A 1 190 ? 31.484 -10.008 34.705 1.00 38.53 190 LYS A N 1
ATOM 1533 C CA . LYS A 1 190 ? 30.888 -8.922 33.942 1.00 38.53 190 LYS A CA 1
ATOM 1534 C C . LYS A 1 190 ? 30.557 -9.509 32.568 1.00 38.53 190 LYS A C 1
ATOM 1536 O O . LYS A 1 190 ? 31.346 -9.405 31.635 1.00 38.53 190 LYS A O 1
ATOM 1541 N N . VAL A 1 191 ? 29.419 -10.196 32.470 1.00 34.19 191 VAL A N 1
ATOM 1542 C CA . VAL A 1 191 ? 28.778 -10.469 31.188 1.00 34.19 191 VAL A CA 1
ATOM 1543 C C . VAL A 1 191 ? 28.491 -9.090 30.627 1.00 34.19 191 VAL A C 1
ATOM 1545 O O . VAL A 1 191 ? 27.584 -8.392 31.077 1.00 34.19 191 VAL A O 1
ATOM 1548 N N . SER A 1 192 ? 29.348 -8.642 29.716 1.00 37.94 192 SER A N 1
ATOM 1549 C CA . SER A 1 192 ? 29.043 -7.519 28.855 1.00 37.94 192 SER A CA 1
ATOM 1550 C C . SER A 1 192 ? 27.860 -7.956 28.004 1.00 37.94 192 SER A C 1
ATOM 1552 O O . SER A 1 192 ? 28.031 -8.482 26.905 1.00 37.94 192 SER A O 1
ATOM 1554 N N . HIS A 1 193 ? 26.653 -7.775 28.537 1.00 39.50 193 HIS A N 1
ATOM 1555 C CA . HIS A 1 193 ? 25.489 -7.570 27.707 1.00 39.50 193 HIS A CA 1
ATOM 1556 C C . HIS A 1 193 ? 25.880 -6.424 26.776 1.00 39.50 193 HIS A C 1
ATOM 1558 O O . HIS A 1 193 ? 26.007 -5.276 27.201 1.00 39.50 193 HIS A O 1
ATOM 1564 N N . LYS A 1 194 ? 26.191 -6.756 25.519 1.00 44.41 194 LYS A N 1
ATOM 1565 C CA . LYS A 1 194 ? 26.107 -5.796 24.426 1.00 44.41 194 LYS A CA 1
ATOM 1566 C C . LYS A 1 194 ? 24.633 -5.399 24.425 1.00 44.41 194 LYS A C 1
ATOM 1568 O O . LYS A 1 194 ? 23.815 -6.091 23.833 1.00 44.41 194 LYS A O 1
ATOM 1573 N N . GLU A 1 195 ? 24.283 -4.367 25.189 1.00 53.47 195 GLU A N 1
ATOM 1574 C CA . GLU A 1 195 ? 23.038 -3.649 24.974 1.00 53.47 195 GLU A CA 1
ATOM 1575 C C . GLU A 1 195 ? 23.129 -3.147 23.537 1.00 53.47 195 GLU A C 1
ATOM 1577 O O . GLU A 1 195 ? 23.902 -2.238 23.215 1.00 53.47 195 GLU A O 1
ATOM 1582 N N . GLU A 1 196 ? 22.439 -3.852 22.641 1.00 58.50 196 GLU A N 1
ATOM 1583 C CA . GLU A 1 196 ? 22.116 -3.325 21.329 1.00 58.50 196 GLU A CA 1
ATOM 1584 C C . GLU A 1 196 ? 21.374 -2.019 21.596 1.00 58.50 196 GLU A C 1
ATOM 1586 O O . GLU A 1 196 ? 20.269 -2.016 22.134 1.00 58.50 196 GLU A O 1
ATOM 1591 N N . SER A 1 197 ? 22.031 -0.893 21.322 1.00 75.75 197 SER A N 1
ATOM 1592 C CA . SER A 1 197 ? 21.407 0.414 21.450 1.00 75.75 197 SER A CA 1
ATOM 1593 C C . SER A 1 197 ? 20.348 0.506 20.362 1.00 75.75 197 SER A C 1
ATOM 1595 O O . SER A 1 197 ? 20.677 0.588 19.179 1.00 75.75 197 SER A O 1
ATOM 1597 N N . VAL A 1 198 ? 19.083 0.420 20.759 1.00 87.06 198 VAL A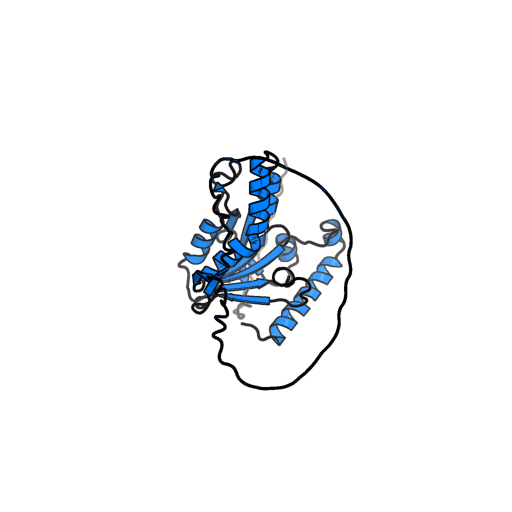 N 1
ATOM 1598 C CA . VAL A 1 198 ? 17.948 0.558 19.851 1.00 87.06 198 VAL A CA 1
ATOM 1599 C C . VAL A 1 198 ? 17.460 2.006 19.918 1.00 87.06 198 VAL A C 1
ATOM 1601 O O . VAL A 1 198 ? 17.237 2.530 21.009 1.00 87.06 198 VAL A O 1
ATOM 1604 N N . GLU A 1 199 ? 17.326 2.667 18.771 1.00 91.62 199 GLU A N 1
ATOM 1605 C CA . GLU A 1 199 ? 16.870 4.061 18.680 1.00 91.62 199 GLU A CA 1
ATOM 1606 C C . GLU A 1 199 ? 15.389 4.112 18.313 1.00 91.62 199 GLU A C 1
ATOM 1608 O O . GLU A 1 199 ? 14.954 3.408 17.404 1.00 91.62 199 GLU A O 1
ATOM 1613 N N . LEU A 1 200 ? 14.599 4.934 19.005 1.00 92.88 200 LEU A N 1
ATOM 1614 C CA . LEU A 1 200 ? 13.199 5.155 18.645 1.00 92.88 200 LEU A CA 1
ATOM 1615 C C . LEU A 1 200 ? 13.129 5.983 17.353 1.00 92.88 200 LEU A C 1
ATOM 1617 O O . LEU A 1 200 ? 13.596 7.117 17.329 1.00 92.88 200 LEU A O 1
ATOM 1621 N N . ILE A 1 201 ? 12.522 5.429 16.302 1.00 93.88 201 ILE A N 1
ATOM 1622 C CA . ILE A 1 201 ? 12.296 6.126 15.027 1.00 93.88 201 ILE A CA 1
ATOM 1623 C C . ILE A 1 201 ? 11.056 7.015 15.133 1.00 93.88 201 ILE A C 1
ATOM 1625 O O . ILE A 1 201 ? 11.100 8.200 14.820 1.00 93.88 201 ILE A O 1
ATOM 1629 N N . CYS A 1 202 ? 9.933 6.422 15.534 1.00 95.88 202 CYS A N 1
ATOM 1630 C CA . CYS A 1 202 ? 8.646 7.096 15.649 1.00 95.88 202 CYS A CA 1
ATOM 1631 C C . CYS A 1 202 ? 7.699 6.302 16.556 1.00 95.88 202 CYS A C 1
ATOM 1633 O O . CYS A 1 202 ? 7.960 5.144 16.904 1.00 95.88 202 CYS A O 1
ATOM 1635 N N . ASN A 1 203 ? 6.588 6.935 16.921 1.00 97.06 203 ASN A N 1
ATOM 1636 C CA . ASN A 1 203 ? 5.519 6.350 17.717 1.00 97.06 203 ASN A CA 1
ATOM 1637 C C . ASN A 1 203 ? 4.145 6.705 17.135 1.00 97.06 203 ASN A C 1
ATOM 1639 O O . ASN A 1 203 ? 3.987 7.669 16.384 1.00 97.06 203 ASN A O 1
ATOM 1643 N N . GLY A 1 204 ? 3.136 5.952 17.551 1.00 97.38 204 GLY A N 1
ATOM 1644 C CA . GLY A 1 204 ? 1.752 6.167 17.171 1.00 97.38 204 GLY A CA 1
ATOM 1645 C C . GLY A 1 204 ? 1.421 5.694 15.756 1.00 97.38 204 GLY A C 1
ATOM 1646 O O . GLY A 1 204 ? 2.116 4.880 15.145 1.00 97.38 204 GLY A O 1
ATOM 1647 N N . LYS A 1 205 ? 0.346 6.259 15.203 1.00 95.94 205 LYS A N 1
ATOM 1648 C CA . LYS A 1 205 ? -0.146 5.948 13.850 1.00 95.94 205 LYS A CA 1
ATOM 1649 C C . LYS A 1 205 ? 0.872 6.246 12.742 1.00 95.94 205 LYS A C 1
ATOM 1651 O O . LYS A 1 205 ? 0.838 5.599 11.697 1.00 95.94 205 LYS A O 1
ATOM 1656 N N . GLU A 1 206 ? 1.802 7.169 12.986 1.00 95.62 206 GLU A N 1
ATOM 1657 C CA . GLU A 1 206 ? 2.851 7.548 12.032 1.00 95.62 206 GLU A CA 1
ATOM 1658 C C . GLU A 1 206 ? 3.834 6.404 11.742 1.00 95.62 206 GLU A C 1
ATOM 1660 O O . GLU A 1 206 ? 4.418 6.340 10.662 1.00 95.62 206 GLU A O 1
ATOM 1665 N N . CYS A 1 207 ? 3.928 5.408 12.631 1.00 97.50 207 CYS A N 1
ATOM 1666 C CA . CYS A 1 207 ? 4.657 4.173 12.347 1.00 97.50 207 CYS A CA 1
ATOM 1667 C C . CYS A 1 207 ? 4.166 3.468 11.069 1.00 97.50 207 CYS A C 1
ATOM 1669 O O . CYS A 1 207 ? 4.944 2.755 10.442 1.00 97.50 207 CYS A O 1
ATOM 1671 N N . CYS A 1 208 ? 2.910 3.678 10.654 1.00 97.31 208 CYS A N 1
ATOM 1672 C CA . CYS A 1 208 ? 2.389 3.147 9.394 1.00 97.31 208 CYS A CA 1
ATOM 1673 C C . CYS A 1 208 ? 3.107 3.751 8.177 1.00 97.31 208 CYS A C 1
ATOM 1675 O O . CYS A 1 208 ? 3.448 3.023 7.244 1.00 97.31 208 CYS A O 1
ATOM 1677 N N . LYS A 1 209 ? 3.368 5.066 8.203 1.00 96.88 209 LYS A N 1
ATOM 1678 C CA . LYS A 1 209 ? 4.111 5.781 7.157 1.00 96.88 209 LYS A CA 1
ATOM 1679 C C . LYS A 1 209 ? 5.518 5.223 7.036 1.00 96.88 209 LYS A C 1
ATOM 1681 O O . LYS A 1 209 ? 5.956 4.817 5.961 1.00 96.88 209 LYS A O 1
ATOM 1686 N N . GLU A 1 210 ? 6.205 5.160 8.174 1.00 96.19 210 GLU A N 1
ATOM 1687 C CA . GLU A 1 210 ? 7.585 4.694 8.242 1.00 96.19 210 GLU A CA 1
ATOM 1688 C C . GLU A 1 210 ? 7.699 3.215 7.873 1.00 96.19 210 GLU A C 1
ATOM 1690 O O . GLU A 1 210 ? 8.689 2.825 7.264 1.00 96.19 210 GLU A O 1
ATOM 1695 N N . TYR A 1 211 ? 6.683 2.394 8.160 1.00 94.94 211 TYR A N 1
ATOM 1696 C CA . TYR A 1 211 ? 6.663 0.997 7.733 1.00 94.94 211 TYR A CA 1
ATOM 1697 C C . TYR A 1 211 ? 6.652 0.901 6.204 1.00 94.94 211 TYR A C 1
ATOM 1699 O O . TYR A 1 211 ? 7.498 0.223 5.626 1.00 94.94 211 TYR A O 1
ATOM 1707 N N . ILE A 1 212 ? 5.768 1.639 5.529 1.00 94.44 212 ILE A N 1
ATOM 1708 C CA . ILE A 1 212 ? 5.718 1.636 4.062 1.00 94.44 212 ILE A CA 1
ATOM 1709 C C . ILE A 1 212 ? 7.045 2.151 3.478 1.00 94.44 212 ILE A C 1
ATOM 1711 O O . ILE A 1 212 ? 7.635 1.499 2.618 1.00 94.44 212 ILE A O 1
ATOM 1715 N N . LYS A 1 213 ? 7.585 3.262 3.992 1.00 93.31 213 LYS A N 1
ATOM 1716 C CA . LYS A 1 213 ? 8.842 3.838 3.479 1.00 93.31 213 LYS A CA 1
ATOM 1717 C C . LYS A 1 213 ? 10.064 2.954 3.728 1.00 93.31 213 LYS A C 1
ATOM 1719 O O . LYS A 1 213 ? 10.876 2.758 2.829 1.00 93.31 213 LYS A O 1
ATOM 1724 N N . ARG A 1 214 ? 10.240 2.467 4.958 1.00 90.50 214 ARG A N 1
ATOM 1725 C CA . ARG A 1 214 ? 11.482 1.804 5.393 1.00 90.50 214 ARG A CA 1
ATOM 1726 C C . ARG A 1 214 ? 11.478 0.302 5.196 1.00 90.50 214 ARG A C 1
ATOM 1728 O O . ARG A 1 214 ? 12.551 -0.275 5.084 1.00 90.50 214 ARG A O 1
ATOM 1735 N N . PHE A 1 215 ? 10.312 -0.332 5.217 1.00 87.75 215 PHE A N 1
ATOM 1736 C CA . PHE A 1 215 ? 10.219 -1.780 5.087 1.00 87.75 215 PHE A CA 1
ATOM 1737 C C . PHE A 1 215 ? 9.833 -2.188 3.668 1.00 87.75 215 PHE A C 1
ATOM 1739 O O . PHE A 1 215 ? 10.488 -3.054 3.100 1.00 87.75 215 PHE A O 1
ATOM 1746 N N . LEU A 1 216 ? 8.834 -1.532 3.067 1.00 86.31 216 LEU A N 1
ATOM 1747 C CA . LEU A 1 216 ? 8.428 -1.864 1.700 1.00 86.31 216 LEU A CA 1
ATOM 1748 C C . LEU A 1 216 ? 9.387 -1.239 0.677 1.00 86.31 216 LEU A C 1
ATOM 1750 O O . LEU A 1 216 ? 10.035 -1.961 -0.073 1.00 86.31 216 LEU A O 1
ATOM 1754 N N . ALA A 1 217 ? 9.557 0.085 0.683 1.00 88.75 217 ALA A N 1
ATOM 1755 C CA . ALA A 1 217 ? 10.263 0.775 -0.401 1.00 88.75 217 ALA A CA 1
ATOM 1756 C C . ALA A 1 217 ? 11.801 0.803 -0.290 1.00 88.75 217 ALA A C 1
ATOM 1758 O O . ALA A 1 217 ? 12.477 1.124 -1.269 1.00 88.75 217 ALA A O 1
ATOM 1759 N N . ALA A 1 218 ? 12.382 0.482 0.871 1.00 88.62 218 ALA A N 1
ATOM 1760 C CA . ALA A 1 218 ? 13.805 0.733 1.122 1.00 88.62 218 ALA A CA 1
ATOM 1761 C C . ALA A 1 218 ? 14.756 -0.048 0.205 1.00 88.62 218 ALA A C 1
ATOM 1763 O O . ALA A 1 218 ? 15.745 0.521 -0.259 1.00 88.62 218 ALA A O 1
ATOM 1764 N N . ILE A 1 219 ? 14.469 -1.328 -0.063 1.00 87.50 219 ILE A N 1
ATOM 1765 C CA . ILE A 1 219 ? 15.321 -2.156 -0.931 1.00 87.50 219 ILE A CA 1
ATOM 1766 C C . ILE A 1 219 ? 15.277 -1.631 -2.376 1.00 87.50 219 ILE A C 1
ATOM 1768 O O . ILE A 1 219 ? 16.342 -1.284 -2.892 1.00 87.50 219 ILE A O 1
ATOM 1772 N N . PRO A 1 220 ? 14.097 -1.468 -3.018 1.00 89.69 220 PRO A N 1
ATOM 1773 C CA . PRO A 1 220 ? 14.045 -0.920 -4.371 1.00 89.69 220 PRO A CA 1
ATOM 1774 C C . PRO A 1 220 ? 14.675 0.462 -4.508 1.00 89.69 220 PRO A C 1
ATOM 1776 O O . PRO A 1 220 ? 15.375 0.720 -5.486 1.00 89.69 220 PRO A O 1
ATOM 1779 N N . LEU A 1 221 ? 14.469 1.332 -3.517 1.00 90.75 221 LEU A N 1
ATOM 1780 C CA . LEU A 1 221 ? 15.038 2.674 -3.520 1.00 90.75 221 LEU A CA 1
ATOM 1781 C C . LEU A 1 221 ? 16.571 2.640 -3.466 1.00 90.75 221 LEU A C 1
ATOM 1783 O O . LEU A 1 221 ? 17.226 3.310 -4.261 1.00 90.75 221 LEU A O 1
ATOM 1787 N N . GLY A 1 222 ? 17.153 1.833 -2.574 1.00 90.94 222 GLY A N 1
ATOM 1788 C CA . GLY A 1 222 ? 18.607 1.711 -2.447 1.00 90.94 222 GLY A CA 1
ATOM 1789 C C . GLY A 1 222 ? 19.280 1.127 -3.693 1.00 90.94 222 GLY A C 1
ATOM 1790 O O . GLY A 1 222 ? 20.353 1.587 -4.089 1.00 90.94 222 GLY A O 1
ATOM 1791 N N . GLU A 1 223 ? 18.646 0.145 -4.337 1.00 92.69 223 GLU A N 1
ATOM 1792 C CA . GLU A 1 223 ? 19.136 -0.438 -5.591 1.00 92.69 223 GLU A CA 1
ATOM 1793 C C . GLU A 1 223 ? 19.113 0.584 -6.733 1.00 92.69 223 GLU A C 1
ATOM 1795 O O . GLU A 1 223 ? 20.132 0.784 -7.399 1.00 92.69 223 GLU A O 1
ATOM 1800 N N . LEU A 1 224 ? 18.002 1.307 -6.897 1.00 92.50 224 LEU A N 1
ATOM 1801 C CA . LEU A 1 224 ? 17.872 2.334 -7.929 1.00 92.50 224 LEU A CA 1
ATOM 1802 C C . LEU A 1 224 ? 18.820 3.516 -7.719 1.00 92.50 224 LEU A C 1
ATOM 1804 O O . LEU A 1 224 ? 19.409 3.997 -8.681 1.00 92.50 224 LEU A O 1
ATOM 1808 N N . GLU A 1 225 ? 19.049 3.954 -6.480 1.00 91.56 225 GLU A N 1
ATOM 1809 C CA . GLU A 1 225 ? 20.062 4.978 -6.193 1.00 91.56 225 GLU A CA 1
ATOM 1810 C C . GLU A 1 225 ? 21.471 4.535 -6.621 1.00 91.56 225 GLU A C 1
ATOM 1812 O O . GLU A 1 225 ? 22.281 5.345 -7.085 1.00 91.56 225 GLU A O 1
ATOM 1817 N N . ALA A 1 226 ? 21.802 3.253 -6.442 1.00 92.06 226 ALA A N 1
ATOM 1818 C CA . ALA A 1 226 ? 23.088 2.709 -6.861 1.00 92.06 226 ALA A CA 1
ATOM 1819 C C . ALA A 1 226 ? 23.191 2.580 -8.391 1.00 92.06 226 ALA A C 1
ATOM 1821 O O . ALA A 1 226 ? 24.278 2.769 -8.942 1.00 92.06 226 ALA A O 1
ATOM 1822 N N . GLU A 1 227 ? 22.088 2.263 -9.071 1.00 91.94 227 GLU A N 1
ATOM 1823 C CA . GLU A 1 227 ? 21.990 2.218 -10.535 1.00 91.94 227 GLU A CA 1
ATOM 1824 C C . GLU A 1 227 ? 22.082 3.617 -11.162 1.00 91.94 227 GLU A C 1
ATOM 1826 O O . GLU A 1 227 ? 22.822 3.800 -12.130 1.00 91.94 227 GLU A O 1
ATOM 1831 N N . GLU A 1 228 ? 21.422 4.619 -10.578 1.00 88.44 228 GLU A N 1
ATOM 1832 C CA . GLU A 1 228 ? 21.473 6.026 -11.001 1.00 88.44 228 GLU A CA 1
ATOM 1833 C C . GLU A 1 228 ? 22.907 6.565 -10.918 1.00 88.44 228 GLU A C 1
ATOM 1835 O O . GLU A 1 228 ? 23.440 7.104 -11.886 1.00 88.44 228 GLU A O 1
ATOM 1840 N N . LYS A 1 229 ? 23.611 6.302 -9.806 1.00 90.06 229 LYS A N 1
ATOM 1841 C CA . LYS A 1 229 ? 25.032 6.670 -9.639 1.00 90.06 229 LYS A CA 1
ATOM 1842 C C . LYS A 1 229 ? 25.954 6.024 -10.676 1.00 90.06 229 LYS A C 1
ATOM 1844 O O . LYS A 1 229 ? 27.038 6.542 -10.937 1.00 90.06 229 LYS A O 1
ATOM 1849 N N . LYS A 1 230 ? 25.552 4.886 -11.247 1.00 91.62 230 LYS A N 1
ATOM 1850 C CA . LYS A 1 230 ? 26.274 4.191 -12.323 1.00 91.62 230 LYS A CA 1
ATOM 1851 C C . LYS A 1 230 ? 25.817 4.627 -13.722 1.00 91.62 230 LYS A C 1
ATOM 1853 O O . LYS A 1 230 ? 26.372 4.132 -14.699 1.00 91.62 230 LYS A O 1
ATOM 1858 N N . GLY A 1 231 ? 24.828 5.520 -13.830 1.00 85.19 231 GLY A N 1
ATOM 1859 C CA . GLY A 1 231 ? 24.210 5.930 -15.093 1.00 85.19 231 GLY A CA 1
ATOM 1860 C C . GLY A 1 231 ? 23.420 4.809 -15.778 1.00 85.19 231 GLY A C 1
ATOM 1861 O O . GLY A 1 231 ? 23.317 4.796 -17.002 1.00 85.19 231 GLY A O 1
ATOM 1862 N N . MET A 1 232 ? 22.937 3.829 -15.008 1.00 83.31 232 MET A N 1
ATOM 1863 C CA . MET A 1 232 ? 22.241 2.636 -15.510 1.00 83.31 232 MET A CA 1
ATOM 1864 C C . MET A 1 232 ? 20.729 2.679 -15.285 1.00 83.31 232 MET A C 1
ATOM 1866 O O . MET A 1 232 ? 20.003 1.946 -15.956 1.00 83.31 232 MET A O 1
ATOM 1870 N N . ALA A 1 233 ? 20.257 3.506 -14.351 1.00 84.25 233 ALA A N 1
ATOM 1871 C CA . ALA A 1 23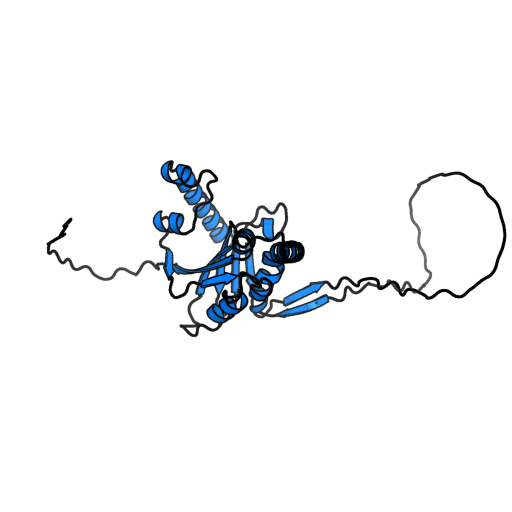3 ? 18.835 3.649 -14.093 1.00 84.25 233 ALA A CA 1
ATOM 1872 C C . ALA A 1 233 ? 18.156 4.328 -15.289 1.00 84.25 233 ALA A C 1
ATOM 1874 O O . ALA A 1 233 ? 18.581 5.371 -15.784 1.00 84.25 233 ALA A O 1
ATOM 1875 N N . SER A 1 234 ? 17.091 3.702 -15.775 1.00 90.25 234 SER A N 1
ATOM 1876 C CA . SER A 1 234 ? 16.227 4.272 -16.802 1.00 90.25 234 SER A CA 1
ATOM 1877 C C . SER A 1 234 ? 15.016 4.934 -16.153 1.00 90.25 234 SER A C 1
ATOM 1879 O O . SER A 1 234 ? 14.545 4.492 -15.104 1.00 90.25 234 SER A O 1
ATOM 1881 N N . THR A 1 235 ? 14.429 5.934 -16.811 1.00 88.94 235 THR A N 1
ATOM 1882 C CA . THR A 1 235 ? 13.145 6.504 -16.371 1.00 88.94 235 THR A CA 1
ATOM 1883 C C . THR A 1 235 ? 12.085 5.413 -16.204 1.00 88.94 235 THR A C 1
ATOM 1885 O O . THR A 1 235 ? 11.356 5.404 -15.220 1.00 88.94 235 THR A O 1
ATOM 1888 N N . PHE A 1 236 ? 12.059 4.425 -17.102 1.00 8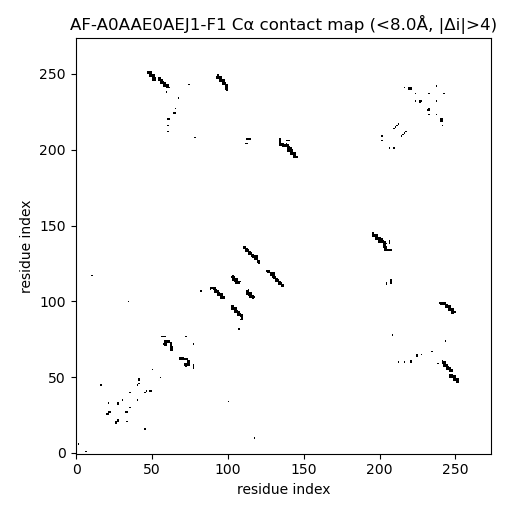9.44 236 PHE A N 1
ATOM 1889 C CA . PHE A 1 236 ? 11.139 3.294 -17.006 1.00 89.44 236 PHE A CA 1
ATOM 1890 C C . PHE A 1 236 ? 11.314 2.492 -15.705 1.00 89.44 236 PHE A C 1
ATOM 1892 O O . PHE A 1 236 ? 10.333 2.247 -15.009 1.00 89.44 236 PHE A O 1
ATOM 1899 N N . SER A 1 237 ? 12.549 2.136 -15.332 1.00 89.94 237 SER A N 1
ATOM 1900 C CA . SER A 1 237 ? 12.819 1.390 -14.092 1.00 89.94 237 SER A CA 1
ATOM 1901 C C . SER A 1 237 ? 12.473 2.186 -12.833 1.00 89.94 237 SER A C 1
ATOM 1903 O O . SER A 1 237 ? 12.040 1.598 -11.843 1.00 89.94 237 SER A O 1
ATOM 1905 N N . LEU A 1 238 ? 12.624 3.514 -12.871 1.00 92.00 238 LEU A N 1
ATOM 1906 C CA . LEU A 1 238 ? 12.213 4.387 -11.771 1.00 92.00 238 LEU A CA 1
ATOM 1907 C C . LEU A 1 238 ? 10.692 4.392 -11.618 1.00 92.00 238 LEU A C 1
ATOM 1909 O O . LEU A 1 238 ? 10.194 4.159 -10.519 1.00 92.00 238 LEU A O 1
ATOM 1913 N N . HIS A 1 239 ? 9.958 4.576 -12.719 1.00 91.69 239 HIS A N 1
ATOM 1914 C CA . HIS A 1 239 ? 8.499 4.505 -12.703 1.00 91.69 239 HIS A CA 1
ATOM 1915 C C . HIS A 1 239 ? 8.001 3.158 -12.202 1.00 91.69 239 HIS A C 1
ATOM 1917 O O . HIS A 1 239 ? 7.212 3.109 -11.267 1.00 91.69 239 HIS A O 1
ATOM 1923 N N . GLN A 1 240 ? 8.524 2.069 -12.755 1.00 90.31 240 GLN A N 1
ATOM 1924 C CA . GLN A 1 240 ? 8.085 0.727 -12.400 1.00 90.31 240 GLN A CA 1
ATOM 1925 C C . GLN A 1 240 ? 8.250 0.417 -10.903 1.00 90.31 240 GLN A C 1
ATOM 1927 O O . GLN A 1 240 ? 7.399 -0.241 -10.315 1.00 90.31 240 GLN A O 1
ATOM 1932 N N . ARG A 1 241 ? 9.343 0.871 -10.278 1.00 92.44 241 ARG A N 1
ATOM 1933 C CA . ARG A 1 241 ? 9.712 0.437 -8.920 1.00 92.44 241 ARG A CA 1
ATOM 1934 C C . ARG A 1 241 ? 9.398 1.459 -7.831 1.00 92.44 241 ARG A C 1
ATOM 1936 O O . ARG A 1 241 ? 9.291 1.079 -6.665 1.00 92.44 241 ARG A O 1
ATOM 1943 N N . LEU A 1 242 ? 9.293 2.744 -8.173 1.00 94.69 242 LEU A N 1
ATOM 1944 C CA . LEU A 1 242 ? 9.074 3.815 -7.196 1.00 94.69 242 LEU A CA 1
ATOM 1945 C C . LEU A 1 242 ? 7.675 4.414 -7.258 1.00 94.69 242 LEU A C 1
ATOM 1947 O O . LEU A 1 242 ? 7.274 4.998 -6.253 1.00 94.69 242 LEU A O 1
ATOM 1951 N N . GLN A 1 243 ? 6.954 4.293 -8.378 1.00 96.19 243 GLN A N 1
ATOM 1952 C CA . GLN A 1 243 ? 5.593 4.815 -8.473 1.00 96.19 243 GLN A CA 1
ATOM 1953 C C . GLN A 1 243 ? 4.661 4.032 -7.553 1.00 96.19 243 GLN A C 1
ATOM 1955 O O . GLN A 1 243 ? 4.651 2.803 -7.572 1.00 96.19 243 GLN A O 1
ATOM 1960 N N . ILE A 1 244 ? 3.868 4.755 -6.773 1.00 97.19 244 ILE A N 1
ATOM 1961 C CA . ILE A 1 244 ? 2.852 4.227 -5.876 1.00 97.19 244 ILE A CA 1
ATOM 1962 C C . ILE A 1 244 ? 1.546 4.990 -6.081 1.00 97.19 244 ILE A C 1
ATOM 1964 O O . ILE A 1 244 ? 1.523 6.224 -6.092 1.00 97.19 244 ILE A O 1
ATOM 1968 N N . ASP A 1 245 ? 0.459 4.236 -6.209 1.00 97.31 245 ASP A N 1
ATOM 1969 C CA . ASP A 1 245 ? -0.873 4.758 -6.482 1.00 97.31 245 ASP A CA 1
ATOM 1970 C C . ASP A 1 245 ? -1.804 4.487 -5.298 1.00 97.31 245 ASP A C 1
ATOM 1972 O O . ASP A 1 245 ? -1.851 3.390 -4.747 1.00 97.31 245 ASP A O 1
ATOM 1976 N N . PHE A 1 246 ? -2.544 5.508 -4.882 1.00 97.81 246 PHE A N 1
ATOM 1977 C CA . PHE A 1 246 ? -3.507 5.472 -3.789 1.00 97.81 246 PHE A CA 1
ATOM 1978 C C . PHE A 1 246 ? -4.902 5.672 -4.367 1.00 97.81 246 PHE A C 1
ATOM 1980 O O . PHE A 1 246 ? -5.299 6.797 -4.663 1.00 97.81 246 PHE A O 1
ATOM 1987 N N . HIS A 1 247 ? -5.673 4.595 -4.481 1.00 97.06 247 HIS A N 1
ATOM 1988 C CA . HIS A 1 247 ? -7.022 4.619 -5.040 1.00 97.06 247 HIS A CA 1
ATOM 1989 C C . HIS A 1 247 ? -8.059 4.743 -3.921 1.00 97.06 247 HIS A C 1
ATOM 1991 O O . HIS A 1 247 ? -8.407 3.756 -3.257 1.00 97.06 247 HIS A O 1
ATOM 1997 N N . TYR A 1 248 ? -8.561 5.959 -3.687 1.00 95.81 248 TYR A N 1
ATOM 1998 C CA . TYR A 1 248 ? -9.575 6.196 -2.659 1.00 95.81 248 TYR A CA 1
ATOM 1999 C C . TYR A 1 248 ? -10.862 5.461 -3.008 1.00 95.81 248 TYR A C 1
ATOM 2001 O O . TYR A 1 248 ? -11.467 5.705 -4.051 1.00 95.81 248 TYR A O 1
ATOM 2009 N N . SER A 1 249 ? -11.284 4.572 -2.117 1.00 93.94 249 SER A N 1
ATOM 2010 C CA . SER A 1 249 ? -12.331 3.595 -2.377 1.00 93.94 249 SER A CA 1
ATOM 2011 C C . SER A 1 249 ? -13.506 3.770 -1.424 1.00 93.94 249 SER A C 1
ATOM 2013 O O . SER A 1 249 ? -13.359 3.748 -0.200 1.00 93.94 249 SER A O 1
ATOM 2015 N N . LEU A 1 250 ? -14.700 3.884 -1.995 1.00 90.31 250 LEU A N 1
ATOM 2016 C CA . LEU A 1 250 ? -15.964 3.844 -1.281 1.00 90.31 250 LEU A CA 1
ATOM 2017 C C . LEU A 1 250 ? -16.571 2.448 -1.390 1.00 90.31 250 LEU A C 1
ATOM 2019 O O . LEU A 1 250 ? -16.672 1.871 -2.474 1.00 90.31 250 LEU A O 1
ATOM 2023 N N . SER A 1 251 ? -17.013 1.923 -0.251 1.00 77.31 251 SER A N 1
ATOM 2024 C CA . SER A 1 251 ? -17.902 0.768 -0.237 1.00 77.31 251 SER A CA 1
ATOM 2025 C C . SER A 1 251 ? -19.315 1.267 -0.495 1.00 77.31 251 SER A C 1
ATOM 2027 O O . SER A 1 251 ? -19.788 2.156 0.220 1.00 77.31 251 SER A O 1
ATOM 2029 N N . ALA A 1 252 ? -20.001 0.700 -1.485 1.00 64.31 252 ALA A N 1
ATOM 2030 C CA . ALA A 1 252 ? -21.432 0.911 -1.587 1.00 64.31 252 ALA A CA 1
ATOM 2031 C C . ALA A 1 252 ? -22.081 0.185 -0.404 1.00 64.31 252 ALA A C 1
ATOM 2033 O O . ALA A 1 252 ? -22.313 -1.025 -0.436 1.00 64.31 252 ALA A O 1
ATOM 2034 N N . THR A 1 253 ? -22.371 0.908 0.676 1.00 55.06 253 THR A N 1
ATOM 2035 C CA . THR A 1 253 ? -23.378 0.432 1.617 1.00 55.06 253 THR A CA 1
ATOM 2036 C C . THR A 1 253 ? -24.645 0.213 0.809 1.00 55.06 253 THR A C 1
ATOM 2038 O O . THR A 1 253 ? -25.067 1.109 0.079 1.00 55.06 253 THR A O 1
ATOM 2041 N N . SER A 1 254 ? -25.229 -0.986 0.903 1.00 42.03 254 SER A N 1
ATOM 2042 C CA . SER A 1 254 ? -26.566 -1.260 0.390 1.00 42.03 254 SER A CA 1
ATOM 2043 C C . SER A 1 254 ? -27.470 -0.165 0.935 1.00 42.03 254 SER A C 1
ATOM 2045 O O . SER A 1 254 ? -27.814 -0.174 2.119 1.00 42.03 254 SER A O 1
ATOM 2047 N N . SER A 1 255 ? -27.768 0.832 0.108 1.00 38.22 255 SER A N 1
ATOM 2048 C CA . SER A 1 255 ? -28.664 1.906 0.473 1.00 38.22 255 SER A CA 1
ATOM 2049 C C . SER A 1 255 ? -29.975 1.223 0.814 1.00 38.22 255 SER A C 1
ATOM 2051 O O . SER A 1 255 ? -30.574 0.517 -0.000 1.00 38.22 255 SER A O 1
ATOM 2053 N N . SER A 1 256 ? -30.360 1.339 2.082 1.00 37.47 256 SER A N 1
ATOM 2054 C CA . SER A 1 256 ? -31.651 0.895 2.564 1.00 37.47 256 SER A CA 1
ATOM 2055 C C . SER A 1 256 ? -32.710 1.432 1.607 1.00 37.47 256 SER A C 1
ATOM 2057 O O . SER A 1 256 ? -32.828 2.634 1.370 1.00 37.47 256 SER A O 1
ATOM 2059 N N . SER A 1 257 ? -33.436 0.492 1.010 1.00 44.72 257 SER A N 1
ATOM 2060 C CA . SER A 1 257 ? -34.541 0.709 0.090 1.00 44.72 257 SER A CA 1
ATOM 2061 C C . SER A 1 257 ? -35.411 1.891 0.518 1.00 44.72 257 SER A C 1
ATOM 2063 O O . SER A 1 257 ? -36.053 1.836 1.568 1.00 44.72 257 SER A O 1
ATOM 2065 N N . SER A 1 258 ? -35.504 2.919 -0.325 1.00 35.53 258 SER A N 1
ATOM 2066 C CA . SER A 1 258 ? -36.630 3.849 -0.283 1.00 35.53 258 SER A CA 1
ATOM 2067 C C . SER A 1 258 ? -37.074 4.264 -1.689 1.00 35.53 258 SER A C 1
ATOM 2069 O O . SER A 1 258 ? -36.394 4.974 -2.419 1.00 35.53 258 SER A O 1
ATOM 2071 N N . SER A 1 259 ? -38.273 3.772 -2.014 1.00 36.34 259 SER A N 1
ATOM 2072 C CA . SER A 1 259 ? -39.283 4.298 -2.942 1.00 36.34 259 SER A CA 1
ATOM 2073 C C . SER A 1 259 ? -38.947 4.482 -4.430 1.00 36.34 259 SER A C 1
ATOM 2075 O O . SER A 1 259 ? -38.403 5.484 -4.876 1.00 36.34 259 SER A O 1
ATOM 2077 N N . SER A 1 260 ? -39.475 3.521 -5.187 1.00 42.66 260 SER A N 1
ATOM 2078 C CA . SER A 1 260 ? -40.045 3.599 -6.536 1.00 42.66 260 SER A CA 1
ATOM 2079 C C . SER A 1 260 ? -40.668 4.939 -6.957 1.00 42.66 260 SER A C 1
ATOM 2081 O O . SER A 1 260 ? -41.565 5.408 -6.264 1.00 42.66 260 SER A O 1
ATOM 2083 N N . TYR A 1 261 ? -40.348 5.395 -8.177 1.00 39.22 261 TYR A N 1
ATOM 2084 C CA . TYR A 1 261 ? -41.321 5.868 -9.181 1.00 39.22 261 TYR A CA 1
ATOM 2085 C C . TYR A 1 261 ? -40.781 5.637 -10.607 1.00 39.22 261 TYR A C 1
ATOM 2087 O O . TYR A 1 261 ? -39.582 5.813 -10.827 1.00 39.22 261 TYR A O 1
ATOM 2095 N N . PRO A 1 262 ? -41.625 5.246 -11.583 1.00 47.81 262 PRO A N 1
ATOM 2096 C CA . PRO A 1 262 ? -41.213 5.078 -12.968 1.00 47.81 262 PRO A CA 1
ATOM 2097 C C . PRO A 1 262 ? -41.377 6.394 -13.737 1.00 47.81 262 PRO A C 1
ATOM 2099 O O . PRO A 1 262 ? -42.381 7.089 -13.586 1.00 47.81 262 PRO A O 1
ATOM 2102 N N . ALA A 1 263 ? -40.442 6.698 -14.629 1.00 35.75 263 ALA A N 1
ATOM 2103 C CA . ALA A 1 263 ? -40.674 7.662 -15.695 1.00 35.75 263 ALA A CA 1
ATOM 2104 C C . ALA A 1 263 ? -40.138 7.089 -17.007 1.00 35.75 263 ALA A C 1
ATOM 2106 O O . ALA A 1 263 ? -38.945 7.110 -17.292 1.00 35.75 263 ALA A O 1
ATOM 2107 N N . SER A 1 264 ? -41.057 6.551 -17.803 1.00 40.56 264 SER A N 1
ATOM 2108 C CA . SER A 1 264 ? -40.881 6.419 -19.241 1.00 40.56 264 SER A CA 1
ATOM 2109 C C . SER A 1 264 ? -40.852 7.815 -19.866 1.00 40.56 264 SER A C 1
ATOM 2111 O O . SER A 1 264 ? -41.804 8.567 -19.661 1.00 40.56 264 SER A O 1
ATOM 2113 N N . SER A 1 265 ? -39.851 8.136 -20.683 1.00 35.03 265 SER A N 1
ATOM 2114 C CA . SER A 1 265 ? -40.109 8.632 -22.040 1.00 35.03 265 SER A CA 1
ATOM 2115 C C . SER A 1 265 ? -38.833 8.709 -22.873 1.00 35.03 265 SER A C 1
ATOM 2117 O O . SER A 1 265 ? -37.731 8.894 -22.368 1.00 35.03 265 SER A O 1
ATOM 2119 N N . SER A 1 266 ? -39.053 8.515 -24.161 1.00 35.16 266 SER A N 1
ATOM 2120 C CA . SER A 1 266 ? -38.134 8.128 -25.222 1.00 35.16 266 SER A CA 1
ATOM 2121 C C . SER A 1 266 ? -37.331 9.281 -25.850 1.00 35.16 266 SER A C 1
ATOM 2123 O O . SER A 1 266 ? -37.636 10.450 -25.631 1.00 35.16 266 SER A O 1
ATOM 2125 N N . THR A 1 267 ? -36.447 8.886 -26.786 1.00 34.31 267 THR A N 1
ATOM 2126 C CA . THR A 1 267 ? -35.810 9.645 -27.899 1.00 34.31 267 THR A CA 1
ATOM 2127 C C . THR A 1 267 ? -34.546 10.445 -27.547 1.00 34.31 267 THR A C 1
ATOM 2129 O O . THR A 1 267 ? -34.516 11.111 -26.528 1.00 34.31 267 THR A O 1
ATOM 2132 N N . ASN A 1 268 ? -33.452 10.474 -28.319 1.00 33.53 268 ASN A N 1
ATOM 2133 C CA . ASN A 1 268 ? -33.023 9.820 -29.563 1.00 33.53 268 ASN A CA 1
ATOM 2134 C C . ASN A 1 268 ? -31.480 9.866 -29.595 1.00 33.53 268 ASN A C 1
ATOM 2136 O O . ASN A 1 268 ? -30.897 10.905 -29.292 1.00 33.53 268 ASN A O 1
ATOM 2140 N N . PHE A 1 269 ? -30.832 8.781 -30.025 1.00 30.66 269 PHE A N 1
ATOM 2141 C CA . PHE A 1 269 ? -29.451 8.825 -30.510 1.00 30.66 269 PHE A CA 1
ATOM 2142 C C . PHE A 1 269 ? -29.428 9.552 -31.860 1.00 30.66 269 PHE A C 1
ATOM 2144 O O . PHE A 1 269 ? -30.160 9.173 -32.774 1.00 30.66 269 PHE A O 1
ATOM 2151 N N . LEU A 1 270 ? -28.573 10.564 -31.996 1.00 31.12 270 LEU A N 1
ATOM 2152 C CA . LEU A 1 270 ? -28.158 11.097 -33.290 1.00 31.12 270 LEU A CA 1
ATOM 2153 C C . LEU A 1 270 ? -26.713 10.664 -33.542 1.00 31.12 270 LEU A C 1
ATOM 2155 O O . LEU A 1 270 ? -25.784 11.163 -32.916 1.00 31.12 270 LEU A O 1
ATOM 2159 N N . PHE A 1 271 ? -26.565 9.711 -34.461 1.00 34.62 271 PHE A N 1
ATOM 2160 C CA . PHE A 1 271 ? -25.352 9.495 -35.241 1.00 34.62 271 PHE A CA 1
ATOM 2161 C C . PHE A 1 271 ? -25.338 10.466 -36.431 1.00 34.62 271 PHE A C 1
ATOM 2163 O O . PHE A 1 271 ? -26.353 10.601 -37.112 1.00 34.62 271 PHE A O 1
ATOM 2170 N N . ALA A 1 272 ? -24.178 11.064 -36.699 1.00 32.16 272 ALA A N 1
ATOM 2171 C CA . ALA A 1 272 ? -23.650 11.465 -38.013 1.00 32.16 272 ALA A CA 1
ATOM 2172 C C . ALA A 1 272 ? -22.167 11.816 -37.747 1.00 32.16 272 ALA A C 1
ATOM 2174 O O . ALA A 1 272 ? -21.910 12.615 -36.855 1.00 32.16 272 ALA A O 1
ATOM 2175 N N . SER A 1 273 ? -21.126 11.168 -38.279 1.00 32.53 273 SER A N 1
ATOM 2176 C CA . SER A 1 273 ? -20.821 10.806 -39.671 1.00 32.53 273 SER A CA 1
ATOM 2177 C C . SER A 1 273 ? -20.966 11.983 -40.628 1.00 32.53 273 SER A C 1
ATOM 2179 O O . SER A 1 273 ? -21.991 12.107 -41.288 1.00 32.53 273 SER A O 1
ATOM 2181 N N . GLU A 1 274 ? -19.916 12.799 -40.690 1.00 41.41 274 GLU A N 1
ATOM 2182 C CA . GLU A 1 274 ? -19.145 13.095 -41.908 1.00 41.41 274 GLU A CA 1
ATOM 2183 C C . GLU A 1 274 ? -17.677 13.328 -41.528 1.00 41.41 274 GLU A C 1
ATOM 2185 O O . GLU A 1 274 ? -17.442 13.910 -40.443 1.00 41.41 274 GLU A O 1
#

pLDDT: mean 75.83, std 25.11, range [25.5, 97.94]

Solvent-accessible surface area (backbone atoms only — not comparable to full-atom values): 17376 Å² total; per-residue (Å²): 130,76,53,70,70,55,45,55,47,51,51,53,52,50,55,49,54,50,50,55,51,60,69,32,66,71,51,33,74,77,26,77,86,61,71,76,56,70,66,59,56,55,72,65,55,82,64,72,62,45,73,42,73,94,70,34,49,70,26,19,61,68,24,88,81,38,83,90,35,63,90,52,49,28,46,67,57,51,50,50,52,75,67,65,57,80,70,62,72,85,58,64,47,37,25,46,32,40,45,66,94,46,72,35,37,41,34,46,41,83,73,33,32,34,44,43,36,75,67,23,41,82,82,37,84,89,43,92,50,63,47,73,51,76,18,24,77,86,34,73,38,68,43,79,56,77,81,76,81,77,74,78,78,78,78,88,83,82,86,87,86,86,88,80,85,86,88,80,86,79,90,81,88,83,88,85,83,89,83,91,83,91,83,90,77,98,66,92,76,77,74,76,72,78,73,72,59,65,44,80,74,44,55,16,43,58,37,51,59,50,43,50,52,62,68,64,43,38,62,59,52,55,52,46,55,55,29,47,77,68,74,65,57,46,72,65,60,47,50,52,64,31,34,37,35,37,40,25,44,44,71,67,69,81,71,78,88,78,82,91,83,88,80,91,80,84,88,80,90,82,87,76,92,132

Foldseek 3Di:
DDDPVVVVVVVVLVVVVLVVCVVDPVNCVVVVVSLDDPVVVCVVCSADKDFDPVLKDKFFDPLVLPPLSPPTDHPVNNVCSVVVPPPDLQDKWWWFKDAQSDTWIWIHHNFWIKIWAQPCCLVPNPDPGTDIDIFGQADWDKDQDDPDPPPPPDDDDDDDDDDDDDDDDDDDDDDDDDDDDDDDDDDDPPPPPPPRDIGTPDGGNCVVVCCCNPSVQVVLVVVLSVCVVVVNHDPVSRCNHTMMMIGTMDHPDPPPDDDDDDDDDDDDDDDDDD

Radius of gyration: 29.79 Å; Cα contacts (8 Å, |Δi|>4): 283; chains: 1; bounding box: 108×53×87 Å

Secondary structure (DSSP, 8-state):
---HHHHHHHHHHHHHHHHHHHT-HHHHHH-TT----HHHHHHTTSS-EEE-GGG-EEEESSGGG-GGGTTPPBHHHHHHHHHH--S-TTS-EEEEEEETTEEEEEEE-SSEEEEEES-GGGTSTT----EEEEEETT-EEEEE---------PPPPP---------------------------------------EEEEEEGGGHHHHHIIIIISHHHHHHHHHHHHTT---HHHHHHHHEEEEEEEEE-----------------------

Mean predicted aligned error: 14.45 Å

Organism: NCBI:txid43782

Sequence (274 aa):
MPTRTEYDTLITEGSSEWRKLCDNEAYTNFFPDKHFDLETVLEAGVKPITVLPEKSFTGFFSPEKFETLQGAMSFDEIWDEITNQTEDYRQPRIYIVSWNDHFFVLKLAADAFYIIDSLGERLFEGCNQAYILKFDDSTSMYAKMVKDEVRSVDMPAKDENASHKVDDSTSIEKMAKEEVGSDNMVTTNKVSHKEESVELICNGKECCKEYIKRFLAAIPLGELEAEEKKGMASTFSLHQRLQIDFHYSLSATSSSSSSSYPASSSTNFLFASE